Protein AF-A0A8R7QTI7-F1 (afdb_monomer)

Structure (mmCIF, N/CA/C/O backbone):
data_AF-A0A8R7QTI7-F1
#
_entry.id   AF-A0A8R7QTI7-F1
#
loop_
_atom_site.group_PDB
_atom_site.id
_atom_site.type_symbol
_atom_site.label_atom_id
_atom_site.label_alt_id
_atom_site.label_comp_id
_atom_site.label_asym_id
_atom_site.label_entity_id
_atom_site.label_seq_id
_atom_site.pdbx_PDB_ins_code
_atom_site.Cartn_x
_atom_site.Cartn_y
_atom_site.Cartn_z
_atom_site.occupancy
_atom_site.B_iso_or_equiv
_atom_site.auth_seq_id
_atom_site.auth_comp_id
_atom_site.auth_asym_id
_atom_site.auth_atom_id
_atom_site.pdbx_PDB_model_num
ATOM 1 N N . MET A 1 1 ? -48.640 -13.743 -25.081 1.00 42.88 1 MET A N 1
ATOM 2 C CA . MET A 1 1 ? -49.246 -13.988 -23.751 1.00 42.88 1 MET A CA 1
ATOM 3 C C . MET A 1 1 ? -49.174 -15.476 -23.367 1.00 42.88 1 MET A C 1
ATOM 5 O O . MET A 1 1 ? -50.136 -16.032 -22.867 1.00 42.88 1 MET A O 1
ATOM 9 N N . ALA A 1 2 ? -48.024 -16.132 -23.571 1.00 35.38 2 ALA A N 1
ATOM 10 C CA . ALA A 1 2 ? -47.828 -17.547 -23.235 1.00 35.38 2 ALA A CA 1
ATOM 11 C C . ALA A 1 2 ? -46.324 -17.864 -23.132 1.00 35.38 2 ALA A C 1
ATOM 13 O O . ALA A 1 2 ? -45.798 -18.641 -23.908 1.00 35.38 2 ALA A O 1
ATOM 14 N N . LEU A 1 3 ? -45.609 -17.175 -22.233 1.00 31.73 3 LEU A N 1
ATOM 15 C CA . LEU A 1 3 ? -44.260 -17.575 -21.787 1.00 31.73 3 LEU A CA 1
ATOM 16 C C . LEU A 1 3 ? -43.857 -16.837 -20.493 1.00 31.73 3 LEU A C 1
ATOM 18 O O . LEU A 1 3 ? -42.729 -16.396 -20.320 1.00 31.73 3 LEU A O 1
ATOM 22 N N . ARG A 1 4 ? -44.823 -16.612 -19.593 1.00 31.77 4 ARG A N 1
ATOM 23 C CA . ARG A 1 4 ? -44.625 -15.885 -18.321 1.00 31.77 4 ARG A CA 1
ATOM 24 C C . ARG A 1 4 ? -45.010 -16.714 -17.086 1.00 31.77 4 ARG A C 1
ATOM 26 O O . ARG A 1 4 ? -45.235 -16.154 -16.023 1.00 31.77 4 ARG A O 1
ATOM 33 N N . ARG A 1 5 ? -45.114 -18.043 -17.222 1.00 34.22 5 ARG A N 1
ATOM 34 C CA . ARG A 1 5 ? -45.658 -18.942 -16.180 1.00 34.22 5 ARG A CA 1
ATOM 35 C C . ARG A 1 5 ? -44.813 -20.183 -15.851 1.00 34.22 5 ARG A C 1
ATOM 37 O O . ARG A 1 5 ? -45.330 -21.095 -15.227 1.00 34.22 5 ARG A O 1
ATOM 44 N N . LEU A 1 6 ? -43.528 -20.218 -16.210 1.00 31.86 6 LEU A N 1
ATOM 45 C CA . LEU A 1 6 ? -42.679 -21.405 -15.986 1.00 31.86 6 LEU A CA 1
ATOM 46 C C . LEU A 1 6 ? -41.356 -21.148 -15.241 1.00 31.86 6 LEU A C 1
ATOM 48 O O . LEU A 1 6 ? -40.485 -22.005 -15.242 1.00 31.86 6 LEU A O 1
ATOM 52 N N . LEU A 1 7 ? -41.209 -20.005 -14.560 1.00 32.38 7 LEU A N 1
ATOM 53 C CA . LEU A 1 7 ? -40.019 -19.703 -13.739 1.00 32.38 7 LEU A CA 1
ATOM 54 C C . LEU A 1 7 ? -40.352 -19.170 -12.331 1.00 32.38 7 LEU A C 1
ATOM 56 O O . LEU A 1 7 ? -39.510 -18.573 -11.668 1.00 32.38 7 LEU A O 1
ATOM 60 N N . GLN A 1 8 ? -41.573 -19.401 -11.842 1.00 32.19 8 GLN A N 1
ATOM 61 C CA . GLN A 1 8 ? -41.897 -19.268 -10.418 1.00 32.19 8 GLN A CA 1
ATOM 62 C C . GLN A 1 8 ? -41.741 -20.648 -9.776 1.00 32.19 8 GLN A C 1
ATOM 64 O O . GLN A 1 8 ? -42.657 -21.459 -9.851 1.00 32.19 8 GLN A O 1
ATOM 69 N N . GLY A 1 9 ? -40.570 -20.951 -9.209 1.00 33.66 9 GLY A N 1
ATOM 70 C CA . GLY A 1 9 ? -40.389 -22.248 -8.546 1.00 33.66 9 GLY A CA 1
ATOM 71 C C . GLY A 1 9 ? -38.977 -22.694 -8.179 1.00 33.66 9 GLY A C 1
ATOM 72 O O . GLY A 1 9 ? -38.837 -23.822 -7.725 1.00 33.66 9 GLY A O 1
ATOM 73 N N . ILE A 1 10 ? -37.937 -21.869 -8.333 1.00 30.02 10 ILE A N 1
ATOM 74 C CA . ILE A 1 10 ? -36.596 -22.217 -7.837 1.00 30.02 10 ILE A CA 1
ATOM 75 C C . ILE A 1 10 ? -36.122 -21.094 -6.923 1.00 30.02 10 ILE A C 1
ATOM 77 O O . ILE A 1 10 ? -35.491 -20.126 -7.339 1.00 30.02 10 ILE A O 1
ATOM 81 N N . VAL A 1 11 ? -36.489 -21.217 -5.650 1.00 29.03 11 VAL A N 1
ATOM 82 C CA . VAL A 1 11 ? -35.845 -20.486 -4.561 1.00 29.03 11 VAL A CA 1
ATOM 83 C C . VAL A 1 11 ? -34.448 -21.086 -4.423 1.00 29.03 11 VAL A C 1
ATOM 85 O O . VAL A 1 11 ? -34.274 -22.139 -3.816 1.00 29.03 11 VAL A O 1
ATOM 88 N N . LEU A 1 12 ? -33.454 -20.450 -5.045 1.00 30.97 12 LEU A N 1
ATOM 89 C CA . LEU A 1 12 ? -32.050 -20.730 -4.758 1.00 30.97 12 LEU A CA 1
ATOM 90 C C . LEU A 1 12 ? -31.813 -20.446 -3.265 1.00 30.97 12 LEU A C 1
ATOM 92 O O . LEU A 1 12 ? -32.191 -19.366 -2.794 1.00 30.97 12 LEU A O 1
ATOM 96 N N . PRO A 1 13 ? -31.222 -21.375 -2.495 1.00 28.20 13 PRO A N 1
ATOM 97 C CA . PRO A 1 13 ? -30.884 -21.094 -1.113 1.00 28.20 13 PRO A CA 1
ATOM 98 C C . PRO A 1 13 ? -29.894 -19.929 -1.098 1.00 28.20 13 PRO A C 1
ATOM 100 O O . PRO A 1 13 ? -28.856 -19.971 -1.758 1.00 28.20 13 PRO A O 1
ATOM 103 N N . ARG A 1 14 ? -30.238 -18.867 -0.359 1.00 30.20 14 ARG A N 1
ATOM 104 C CA . ARG A 1 14 ? -29.319 -17.773 -0.040 1.00 30.20 14 ARG A CA 1
ATOM 105 C C . ARG A 1 14 ? -28.102 -18.398 0.632 1.00 30.20 14 ARG A C 1
ATOM 107 O O . ARG A 1 14 ? -28.176 -18.788 1.795 1.00 30.20 14 ARG A O 1
ATOM 114 N N . THR A 1 15 ? -26.998 -18.512 -0.095 1.00 30.20 15 THR A N 1
ATOM 115 C CA . THR A 1 15 ? -25.697 -18.821 0.485 1.00 30.20 15 THR A CA 1
ATOM 116 C C . THR A 1 15 ? -25.351 -17.663 1.405 1.00 30.20 15 THR A C 1
ATOM 118 O O . THR A 1 15 ? -24.91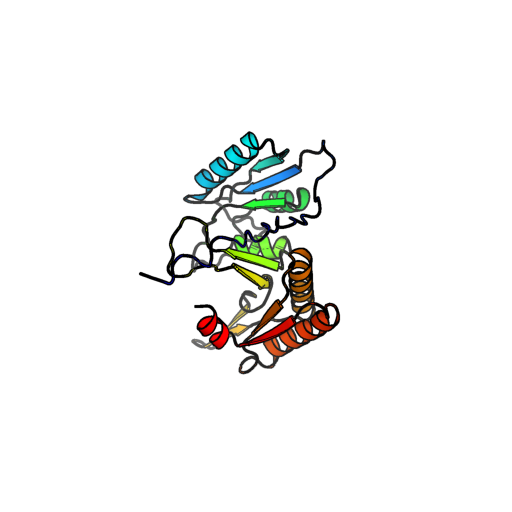4 -16.602 0.964 1.00 30.20 15 THR A O 1
ATOM 121 N N . THR A 1 16 ? -25.619 -17.847 2.693 1.00 32.09 16 THR A N 1
ATOM 122 C CA . THR A 1 16 ? -25.045 -17.043 3.762 1.00 32.09 16 THR A CA 1
ATOM 123 C C . THR A 1 16 ? -23.538 -17.077 3.565 1.00 32.09 16 THR A C 1
ATOM 125 O O . THR A 1 16 ? -22.913 -18.120 3.772 1.00 32.09 16 THR A O 1
ATOM 128 N N . GLY A 1 17 ? -22.969 -15.967 3.093 1.00 28.86 17 GLY A N 1
ATOM 129 C CA . GLY A 1 17 ? -21.529 -15.790 3.044 1.00 28.86 17 GLY A CA 1
ATOM 130 C C . GLY A 1 17 ? -20.987 -16.070 4.437 1.00 28.86 17 GLY A C 1
ATOM 131 O O . GLY A 1 17 ? -21.295 -15.354 5.388 1.00 28.86 17 GLY A O 1
ATOM 132 N N . ARG A 1 18 ? -20.232 -17.161 4.577 1.00 29.42 18 ARG A N 1
ATOM 133 C CA . ARG A 1 18 ? -19.411 -17.386 5.759 1.00 29.42 18 ARG A CA 1
ATOM 134 C C . ARG A 1 18 ? -18.391 -16.255 5.772 1.00 29.42 18 ARG A C 1
ATOM 136 O O . ARG A 1 18 ? -17.397 -16.310 5.055 1.00 29.42 18 ARG A O 1
ATOM 143 N N . HIS A 1 19 ? -18.646 -15.229 6.575 1.00 36.38 19 HIS A N 1
ATOM 144 C CA . HIS A 1 19 ? 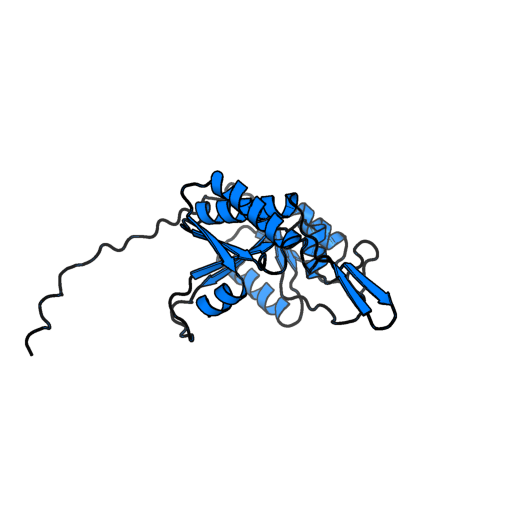-17.591 -14.359 7.063 1.00 36.38 19 HIS A CA 1
ATOM 145 C C . HIS A 1 19 ? -16.642 -15.232 7.884 1.00 36.38 19 HIS A C 1
ATOM 147 O O . HIS A 1 19 ? -16.849 -15.447 9.074 1.00 36.38 19 HIS A O 1
ATOM 153 N N . VAL A 1 20 ? -15.611 -15.772 7.239 1.00 37.62 20 VAL A N 1
ATOM 154 C CA . VAL A 1 20 ? -14.441 -16.305 7.937 1.00 37.62 20 VAL A CA 1
ATOM 155 C C . VAL A 1 20 ? -13.556 -15.104 8.260 1.00 37.62 20 VAL A C 1
ATOM 157 O O . VAL A 1 20 ? -12.501 -14.897 7.675 1.00 37.62 20 VAL A O 1
ATOM 160 N N . GLY A 1 21 ? -14.045 -14.245 9.153 1.00 33.38 21 GLY A N 1
ATOM 161 C CA . GLY A 1 21 ? -13.174 -13.342 9.882 1.00 33.38 21 GLY A CA 1
ATOM 162 C C . GLY A 1 21 ? -12.496 -14.188 10.944 1.00 33.38 21 GLY A C 1
ATOM 163 O O . GLY A 1 21 ? -13.155 -14.617 11.888 1.00 33.38 21 GLY A O 1
ATOM 164 N N . ALA A 1 22 ? -11.206 -14.478 10.779 1.00 35.09 22 ALA A N 1
ATOM 165 C CA . ALA A 1 22 ? -10.403 -14.907 11.913 1.00 35.09 22 ALA A CA 1
ATOM 166 C C . ALA A 1 22 ? -10.608 -13.868 13.027 1.00 35.09 22 ALA A C 1
ATOM 168 O O . ALA A 1 22 ? -10.460 -12.666 12.786 1.00 35.09 22 ALA A O 1
ATOM 169 N N . SER A 1 23 ? -11.036 -14.313 14.207 1.00 34.84 23 SER A N 1
ATOM 170 C CA . SER A 1 23 ? -11.251 -13.442 15.355 1.00 34.84 23 SER A CA 1
ATOM 171 C C . SER A 1 23 ? -9.901 -12.889 15.813 1.00 34.84 23 SER A C 1
ATOM 173 O O . SER A 1 23 ? -9.211 -13.496 16.625 1.00 34.84 23 SER A O 1
ATOM 175 N N . PHE A 1 24 ? -9.524 -11.721 15.299 1.00 40.25 24 PHE A N 1
ATOM 176 C CA . PHE A 1 24 ? -8.498 -10.862 15.896 1.00 40.25 24 PHE A CA 1
ATOM 177 C C . PHE A 1 24 ? -9.086 -10.080 17.079 1.00 40.25 24 PHE A C 1
ATOM 179 O O . PHE A 1 24 ? -8.856 -8.883 17.223 1.00 40.25 24 PHE A O 1
ATOM 186 N N . SER A 1 25 ? -9.918 -10.731 17.891 1.00 45.03 25 SER A N 1
ATOM 187 C CA . SER A 1 25 ? -10.390 -10.160 19.143 1.00 45.03 25 SER A CA 1
ATOM 188 C C . SER A 1 25 ? -9.278 -10.329 20.168 1.00 45.03 25 SER A C 1
ATOM 190 O O . SER A 1 25 ? -8.921 -11.460 20.503 1.00 45.03 25 SER A O 1
ATOM 192 N N . THR A 1 26 ? -8.745 -9.212 20.658 1.00 48.72 26 THR A N 1
ATOM 193 C CA . THR A 1 26 ? -8.119 -9.168 21.980 1.00 48.72 26 THR A CA 1
ATOM 194 C C . THR A 1 26 ? -9.076 -9.797 22.992 1.00 48.72 26 THR A C 1
ATOM 196 O O . THR A 1 26 ? -10.299 -9.743 22.812 1.00 48.72 26 THR A O 1
ATOM 199 N N . GLU A 1 27 ? -8.534 -10.453 24.020 1.00 45.28 27 GLU A N 1
ATOM 200 C CA . GLU A 1 27 ? -9.350 -10.961 25.122 1.00 45.28 27 GLU A CA 1
ATOM 201 C C . GLU A 1 27 ? -10.304 -9.853 25.584 1.00 45.28 27 GLU A C 1
ATOM 203 O O . GLU A 1 27 ? -9.921 -8.682 25.662 1.00 45.28 27 GLU A O 1
ATOM 208 N N . ALA A 1 28 ? -11.570 -10.213 25.798 1.00 45.88 28 ALA A N 1
ATOM 209 C CA . ALA A 1 28 ? -12.625 -9.280 26.164 1.00 45.88 28 ALA A CA 1
ATOM 210 C C . ALA A 1 28 ? -12.253 -8.568 27.478 1.00 45.88 28 ALA A C 1
ATOM 212 O O . ALA A 1 28 ? -12.508 -9.085 28.562 1.00 45.88 28 ALA A O 1
ATOM 213 N N . GLY A 1 29 ? -11.602 -7.406 27.373 1.00 56.28 29 GLY A N 1
ATOM 214 C CA . GLY A 1 29 ? -11.097 -6.646 28.516 1.00 56.28 29 GLY A CA 1
ATOM 215 C C . GLY A 1 29 ? -9.930 -5.700 28.219 1.00 56.28 29 GLY A C 1
ATOM 216 O O . GLY A 1 29 ? -9.785 -4.711 28.933 1.00 56.28 29 GLY A O 1
ATOM 217 N N . GLU A 1 30 ? -9.123 -5.933 27.177 1.00 76.19 30 GLU A N 1
ATOM 218 C CA . GLU A 1 30 ? -8.001 -5.032 26.870 1.00 76.19 30 GLU A CA 1
ATOM 219 C C . GLU A 1 30 ? -8.410 -3.903 25.917 1.00 76.19 30 GLU A C 1
ATOM 221 O O . GLU A 1 30 ? -8.669 -4.117 24.729 1.00 76.19 30 GLU A O 1
ATOM 226 N N . THR A 1 31 ? -8.442 -2.677 26.447 1.00 85.50 31 THR A N 1
ATOM 227 C CA . THR A 1 31 ? -8.574 -1.450 25.656 1.00 85.50 31 THR A CA 1
ATOM 228 C C . THR A 1 31 ? -7.389 -1.319 24.704 1.00 85.50 31 THR A C 1
ATOM 230 O O . THR A 1 31 ? -6.236 -1.234 25.130 1.00 85.50 31 THR A O 1
ATOM 233 N N . ILE A 1 32 ? -7.666 -1.258 23.403 1.00 90.88 32 ILE A N 1
ATOM 234 C CA . ILE A 1 32 ? -6.640 -1.045 22.385 1.00 90.88 32 ILE A CA 1
ATOM 235 C C . ILE A 1 32 ? -6.297 0.445 22.368 1.00 90.88 32 ILE A C 1
ATOM 237 O O . ILE A 1 32 ? -7.152 1.278 22.078 1.00 90.88 32 ILE A O 1
ATOM 241 N N . ARG A 1 33 ? -5.041 0.802 22.644 1.00 93.50 33 ARG A N 1
ATOM 242 C CA . ARG A 1 33 ? -4.566 2.178 22.441 1.00 93.50 33 ARG A CA 1
ATOM 243 C C . ARG A 1 33 ? -4.142 2.348 20.988 1.00 93.50 33 ARG A C 1
ATOM 245 O O . ARG A 1 33 ? -3.324 1.573 20.496 1.00 93.50 33 ARG A O 1
ATOM 252 N N . ALA A 1 34 ? -4.692 3.343 20.301 1.00 94.25 34 ALA A N 1
ATOM 253 C CA . ALA A 1 34 ? -4.385 3.628 18.903 1.00 94.25 34 ALA A CA 1
ATOM 254 C C . ALA A 1 34 ? -4.029 5.102 18.712 1.00 94.25 34 ALA A C 1
ATOM 256 O O . ALA A 1 34 ? -4.695 5.994 19.236 1.00 94.25 34 ALA A O 1
ATOM 257 N N . THR A 1 35 ? -2.993 5.366 17.919 1.00 94.88 35 THR A N 1
ATOM 258 C CA . THR A 1 35 ? -2.602 6.740 17.590 1.00 94.88 35 THR A CA 1
ATOM 259 C C . THR A 1 35 ? -3.558 7.311 16.545 1.00 94.88 35 THR A C 1
ATOM 261 O O . THR A 1 35 ? -3.743 6.713 15.485 1.00 94.88 35 THR A O 1
ATOM 264 N N . LEU A 1 36 ? -4.154 8.470 16.806 1.00 93.94 36 LEU A N 1
ATOM 265 C CA . LEU A 1 36 ? -5.023 9.163 15.860 1.00 93.94 36 LEU A CA 1
ATOM 266 C C . LEU A 1 36 ? -4.331 10.420 15.345 1.00 93.94 36 LEU A C 1
ATOM 268 O O . LEU A 1 36 ? -3.945 11.283 16.122 1.00 93.94 36 LEU A O 1
ATOM 272 N N . PHE A 1 37 ? -4.240 10.553 14.028 1.00 92.19 37 PHE A N 1
ATOM 273 C CA . PHE A 1 37 ? -3.874 11.805 13.384 1.00 92.19 37 PHE A CA 1
ATOM 274 C C . PHE A 1 37 ? -5.106 12.403 12.703 1.00 92.19 37 PHE A C 1
ATOM 276 O O . PHE A 1 37 ? -5.501 11.892 11.648 1.00 92.19 37 PHE A O 1
ATOM 283 N N . PRO A 1 38 ? -5.703 13.481 13.240 1.00 89.00 38 PRO A N 1
ATOM 284 C CA . PRO A 1 38 ? -6.873 14.116 12.630 1.00 89.00 38 PRO A CA 1
ATOM 285 C C . PRO A 1 38 ? -6.611 14.591 11.192 1.00 89.00 38 PRO A C 1
ATOM 287 O O . PRO A 1 38 ? -7.471 14.462 10.323 1.00 89.00 38 PRO A O 1
ATOM 290 N N . GLY A 1 39 ? -5.383 15.032 10.904 1.00 86.62 39 GLY A N 1
ATOM 291 C CA . GLY A 1 39 ? -4.983 15.517 9.584 1.00 86.62 39 GLY A CA 1
ATOM 292 C C . GLY A 1 39 ? -5.433 16.955 9.315 1.00 86.62 39 GLY A C 1
ATOM 293 O O . GLY A 1 39 ? -5.783 17.688 10.235 1.00 86.62 39 GLY A O 1
ATOM 294 N N . ASP A 1 40 ? -5.418 17.344 8.042 1.00 84.50 40 ASP A N 1
ATOM 295 C CA . ASP A 1 40 ? -5.644 18.712 7.569 1.00 84.50 40 ASP A CA 1
ATOM 296 C C . ASP A 1 40 ? -6.929 18.831 6.732 1.00 84.50 40 ASP A C 1
ATOM 298 O O . ASP A 1 40 ? -7.451 17.847 6.195 1.00 84.50 40 ASP A O 1
ATOM 302 N N . GLY A 1 41 ? -7.417 20.061 6.552 1.00 86.69 41 GLY A N 1
ATOM 303 C CA . GLY A 1 41 ? -8.593 20.351 5.727 1.00 86.69 41 GLY A CA 1
ATOM 304 C C . GLY A 1 41 ? -9.854 19.706 6.300 1.00 86.69 41 GLY A C 1
ATOM 305 O O . GLY A 1 41 ? -10.239 20.008 7.421 1.00 86.69 41 GLY A O 1
ATOM 306 N N . ILE A 1 42 ? -10.469 18.789 5.547 1.00 90.31 42 ILE A N 1
ATOM 307 C CA . ILE A 1 42 ? -11.641 18.007 5.994 1.00 90.31 42 ILE A CA 1
ATOM 308 C C . ILE A 1 42 ? -11.284 16.892 6.997 1.00 90.31 42 ILE A C 1
ATOM 310 O O . ILE A 1 42 ? -12.162 16.174 7.467 1.00 90.31 42 ILE A O 1
ATOM 314 N N . GLY A 1 43 ? -9.994 16.691 7.290 1.00 89.81 43 GLY A N 1
ATOM 315 C CA . GLY A 1 43 ? -9.513 15.605 8.144 1.00 89.81 43 GLY A CA 1
ATOM 316 C C . GLY A 1 43 ? -10.106 15.595 9.557 1.00 89.81 43 GLY A C 1
ATOM 317 O O . GLY A 1 43 ? -10.657 14.560 9.938 1.00 89.81 43 GLY A O 1
ATOM 318 N N . PRO A 1 44 ? -10.070 16.711 10.312 1.00 90.94 44 PRO A N 1
ATOM 319 C CA . PRO A 1 44 ? -10.607 16.763 11.671 1.00 90.94 44 PRO A CA 1
ATOM 320 C C . PRO A 1 44 ? -12.097 16.410 11.762 1.00 90.94 44 PRO A C 1
ATOM 322 O O . PRO A 1 44 ? -12.494 15.661 12.652 1.00 90.94 44 PRO A O 1
ATOM 325 N N . GLU A 1 45 ? -12.912 16.872 10.810 1.00 93.44 45 GLU A N 1
ATOM 326 C CA . GLU A 1 45 ? -14.349 16.562 10.757 1.00 93.44 45 GLU A CA 1
ATOM 327 C C . GLU A 1 45 ? -14.597 15.060 10.546 1.00 93.44 45 GLU A C 1
ATOM 329 O O . GLU A 1 45 ? -15.433 14.451 11.217 1.00 93.44 45 GLU A O 1
ATOM 334 N N . ILE A 1 46 ? -13.826 14.435 9.650 1.00 94.31 46 ILE A N 1
ATOM 335 C CA . ILE A 1 46 ? -13.900 12.991 9.399 1.00 94.31 46 ILE A CA 1
ATOM 336 C C . ILE A 1 46 ? -13.416 12.205 10.622 1.00 94.31 46 ILE A C 1
ATOM 338 O O . ILE A 1 46 ? -14.041 11.214 10.997 1.00 94.31 46 ILE A O 1
ATOM 342 N N . ALA A 1 47 ? -12.317 12.625 11.251 1.00 93.81 47 ALA A N 1
ATOM 343 C CA . ALA A 1 47 ? -11.760 11.954 12.422 1.00 93.81 47 ALA A CA 1
ATOM 344 C C . ALA A 1 47 ? -12.750 11.954 13.597 1.00 93.81 47 ALA A C 1
ATOM 346 O O . ALA A 1 47 ? -12.944 10.921 14.239 1.00 93.81 47 ALA A O 1
ATOM 347 N N . GLU A 1 48 ? -13.433 13.075 13.826 1.00 94.12 48 GLU A N 1
ATOM 348 C CA . GLU A 1 48 ? -14.467 13.172 14.855 1.00 94.12 48 GLU A CA 1
ATOM 349 C C . GLU A 1 48 ? -15.679 12.288 14.528 1.00 94.12 48 GLU A C 1
ATOM 351 O O . GLU A 1 48 ? -16.161 11.552 15.390 1.00 94.12 48 GLU A O 1
ATOM 356 N N . SER A 1 49 ? -16.113 12.253 13.263 1.00 96.19 49 SER A N 1
ATOM 357 C CA . SER A 1 49 ? -17.164 11.327 12.820 1.00 96.19 49 SER A CA 1
ATOM 358 C C . SER A 1 49 ? -16.796 9.861 13.097 1.00 96.19 49 SER A C 1
ATOM 360 O O . SER A 1 49 ? -17.623 9.096 13.599 1.00 96.19 49 SER A O 1
ATOM 362 N N . VAL A 1 50 ? -15.541 9.466 12.855 1.00 95.50 50 VAL A N 1
ATOM 363 C CA . VAL A 1 50 ? -15.059 8.109 13.160 1.00 95.50 50 VAL A CA 1
ATOM 364 C C . VAL A 1 50 ? -15.093 7.827 14.663 1.00 95.50 50 VAL A C 1
ATOM 366 O O . VAL A 1 50 ? -15.584 6.771 15.066 1.00 95.50 50 VAL A O 1
ATOM 369 N N . LYS A 1 51 ? -14.635 8.762 15.506 1.00 93.56 51 LYS A N 1
ATOM 370 C CA . LYS A 1 51 ? -14.681 8.614 16.973 1.00 93.56 51 LYS A CA 1
ATOM 371 C C . LYS A 1 51 ? -16.108 8.394 17.474 1.00 93.56 51 LYS A C 1
ATOM 373 O O . LYS A 1 51 ? -16.334 7.500 18.289 1.00 93.56 51 LYS A O 1
ATOM 378 N N . GLN A 1 52 ? -17.071 9.154 16.953 1.00 94.88 52 GLN A N 1
ATOM 379 C CA . GLN A 1 52 ? -18.484 9.018 17.312 1.00 94.88 52 GLN A CA 1
ATOM 380 C C . GLN A 1 52 ? -19.037 7.637 16.948 1.00 94.88 52 GLN A C 1
ATOM 382 O O . GLN A 1 52 ? -19.663 6.988 17.786 1.00 94.88 52 GLN A O 1
ATOM 387 N N . VAL A 1 53 ? -18.760 7.153 15.733 1.00 95.94 53 VAL A N 1
ATOM 388 C CA . VAL A 1 53 ? -19.193 5.818 15.291 1.00 95.94 53 VAL A CA 1
ATOM 389 C C . VAL A 1 53 ? -18.588 4.719 16.169 1.00 95.94 53 VAL A C 1
ATOM 391 O O . VAL A 1 53 ? -19.305 3.809 16.580 1.00 95.94 53 VAL A O 1
ATOM 394 N N . PHE A 1 54 ? -17.297 4.811 16.504 1.00 93.94 54 PHE A N 1
ATOM 395 C CA . PHE A 1 54 ? -16.616 3.822 17.350 1.00 93.94 54 PHE A CA 1
ATOM 396 C C . PHE A 1 54 ? -17.158 3.804 18.783 1.00 93.94 54 PHE A C 1
ATOM 398 O O . PHE A 1 54 ? -17.340 2.727 19.350 1.00 93.94 54 PHE A O 1
ATOM 405 N N . ASN A 1 55 ? -17.462 4.978 19.341 1.00 92.31 55 ASN A N 1
ATOM 406 C CA . ASN A 1 55 ? -18.053 5.104 20.670 1.00 92.31 55 ASN A CA 1
ATOM 407 C C . ASN A 1 55 ? -19.457 4.479 20.724 1.00 92.31 55 ASN A C 1
ATOM 409 O O . ASN A 1 55 ? -19.749 3.675 21.604 1.00 92.31 55 ASN A O 1
ATOM 413 N N . VAL A 1 56 ? -20.313 4.782 19.739 1.00 95.31 56 VAL A N 1
ATOM 414 C CA . VAL A 1 56 ? -21.668 4.205 19.649 1.00 95.31 56 VAL A CA 1
ATOM 415 C C . VAL A 1 56 ? -21.624 2.691 19.431 1.00 95.31 56 VAL A C 1
ATOM 417 O O . VAL A 1 56 ? -22.449 1.967 19.981 1.00 95.31 56 VAL A O 1
ATOM 420 N N . ALA A 1 57 ? -20.651 2.199 18.663 1.00 94.00 57 ALA A N 1
ATOM 421 C CA . ALA A 1 57 ? -20.441 0.770 18.456 1.00 94.00 57 ALA A CA 1
ATOM 422 C C . ALA A 1 57 ? -19.839 0.046 19.680 1.00 94.00 57 ALA A C 1
ATOM 424 O O . ALA A 1 57 ? -19.707 -1.176 19.644 1.00 94.00 57 ALA A O 1
ATOM 425 N N . GLY A 1 58 ? -19.475 0.767 20.750 1.00 91.69 58 GLY A N 1
ATOM 426 C CA . GLY A 1 58 ? -18.898 0.188 21.965 1.00 91.69 58 GLY A CA 1
ATOM 427 C C . GLY A 1 58 ? -17.531 -0.461 21.740 1.00 91.69 58 GLY A C 1
ATOM 428 O O . GLY A 1 58 ? -17.192 -1.431 22.416 1.00 91.69 58 GLY A O 1
ATOM 429 N N . VAL A 1 59 ? -16.759 0.028 20.764 1.00 91.75 59 VAL A N 1
ATOM 430 C CA . VAL A 1 59 ? -15.432 -0.518 20.455 1.00 91.75 59 VAL A CA 1
ATOM 431 C C . VAL A 1 59 ? -14.456 -0.118 21.572 1.00 91.75 59 VAL A C 1
ATOM 433 O O . VAL A 1 59 ? -14.337 1.076 21.850 1.00 91.75 59 VAL A O 1
ATOM 436 N N . PRO A 1 60 ? -13.727 -1.063 22.199 1.00 91.75 60 PRO A N 1
ATOM 437 C CA . PRO A 1 60 ? -12.809 -0.776 23.303 1.00 91.75 60 PRO A CA 1
ATOM 438 C C . PRO A 1 60 ? -11.497 -0.166 22.784 1.00 91.75 60 PRO A C 1
ATOM 440 O O . PRO A 1 60 ? -10.456 -0.822 22.760 1.00 91.75 60 PRO A O 1
ATOM 443 N N . ILE A 1 61 ? -11.551 1.087 22.326 1.00 93.00 61 ILE A N 1
ATOM 444 C CA . ILE A 1 61 ? -10.400 1.814 21.786 1.00 93.00 61 ILE A CA 1
ATOM 445 C C . ILE A 1 61 ? -10.173 3.134 22.529 1.00 93.00 61 ILE A C 1
ATOM 447 O O . ILE A 1 61 ? -11.107 3.897 22.773 1.00 93.00 61 ILE A O 1
ATOM 451 N N . GLU A 1 62 ? -8.917 3.416 22.863 1.00 93.31 62 GLU A N 1
ATOM 452 C CA . GLU A 1 62 ? -8.474 4.702 23.400 1.00 93.31 62 GLU A CA 1
ATOM 453 C C . GLU A 1 62 ? -7.632 5.415 22.341 1.00 93.31 62 GLU A C 1
ATOM 455 O O . GLU A 1 62 ? -6.636 4.877 21.847 1.00 93.31 62 GLU A O 1
ATOM 460 N N . TRP A 1 63 ? -8.040 6.632 21.987 1.00 93.50 63 TRP A N 1
ATOM 461 C CA . TRP A 1 63 ? -7.364 7.427 20.972 1.00 93.50 63 TRP A CA 1
ATOM 462 C C . TRP A 1 63 ? -6.285 8.307 21.596 1.00 93.50 63 TRP A C 1
ATOM 464 O O . TRP A 1 63 ? -6.571 9.168 22.424 1.00 93.50 63 TRP A O 1
ATOM 474 N N . GLU A 1 64 ? -5.048 8.126 21.146 1.00 94.00 64 GLU A N 1
ATOM 475 C CA . GLU A 1 64 ? -3.940 9.026 21.442 1.00 94.00 64 GLU A CA 1
ATOM 476 C C . GLU A 1 64 ? -3.768 9.992 20.267 1.00 94.00 64 GLU A C 1
ATOM 478 O O . GLU A 1 64 ? -3.212 9.632 19.227 1.00 94.00 64 GLU A O 1
ATOM 483 N N . GLU A 1 65 ? -4.304 11.203 20.404 1.00 92.56 65 GLU A N 1
ATOM 484 C CA . GLU A 1 65 ? -4.304 12.192 19.327 1.00 92.56 65 GLU A CA 1
ATOM 485 C C . GLU A 1 65 ? -2.941 12.870 19.168 1.00 92.56 65 GLU A C 1
ATOM 487 O O . GLU A 1 65 ? -2.375 13.409 20.117 1.00 92.56 65 GLU A O 1
ATOM 492 N N . HIS A 1 66 ? -2.437 12.873 17.936 1.00 89.81 66 HIS A N 1
ATOM 493 C CA . HIS A 1 66 ? -1.205 13.540 17.538 1.00 89.81 66 HIS A CA 1
ATOM 494 C C . HIS A 1 66 ? -1.472 14.469 16.359 1.00 89.81 66 HIS A C 1
ATOM 496 O O . HIS A 1 66 ? -2.102 14.091 15.368 1.00 89.81 66 HIS A O 1
ATOM 502 N N . TYR A 1 67 ? -0.958 15.690 16.457 1.00 84.38 67 TYR A N 1
ATOM 503 C CA . TYR A 1 67 ? -1.126 16.728 15.447 1.00 84.38 67 TYR A CA 1
ATOM 504 C C . TYR A 1 67 ? 0.171 16.911 14.661 1.00 84.38 67 TYR A C 1
ATOM 506 O O . TYR A 1 67 ? 1.268 16.740 15.192 1.00 84.38 67 TYR A O 1
ATOM 514 N N . VAL A 1 68 ? 0.044 17.242 13.375 1.00 78.38 68 VAL A N 1
ATOM 515 C CA . VAL A 1 68 ? 1.202 17.566 12.536 1.00 78.38 68 VAL A CA 1
ATOM 516 C C . VAL A 1 68 ? 1.789 18.892 13.025 1.00 78.38 68 VAL A C 1
ATOM 518 O O . VAL A 1 68 ? 1.052 19.848 13.264 1.00 78.38 68 VAL A O 1
ATOM 521 N N . GLY A 1 69 ? 3.108 18.937 13.204 1.00 72.31 69 GLY A N 1
ATOM 522 C CA . GLY A 1 69 ? 3.808 20.133 13.655 1.00 72.31 69 GLY A CA 1
ATOM 523 C C . GLY A 1 69 ? 3.778 21.249 12.611 1.00 72.31 69 GLY A C 1
ATOM 524 O O . GLY A 1 69 ? 3.680 21.010 11.409 1.00 72.31 69 GLY A O 1
ATOM 525 N N . THR A 1 70 ? 3.900 22.493 13.068 1.00 68.12 70 THR A N 1
ATOM 526 C CA . THR A 1 70 ? 4.060 23.669 12.194 1.00 68.12 70 THR A CA 1
ATOM 527 C C . THR A 1 70 ? 5.503 23.866 11.730 1.00 68.12 70 THR A C 1
ATOM 529 O O . THR A 1 70 ? 5.750 24.556 10.744 1.00 68.12 70 THR A O 1
ATOM 532 N N . GLU A 1 71 ? 6.455 23.249 12.430 1.00 70.38 71 GLU A N 1
ATOM 533 C CA . GLU A 1 71 ? 7.889 23.300 12.153 1.00 70.38 71 GLU A CA 1
ATOM 534 C C . GLU A 1 71 ? 8.427 21.906 11.809 1.00 70.38 71 GLU A C 1
ATOM 536 O O . GLU A 1 71 ? 7.832 20.883 12.154 1.00 70.38 71 GLU A O 1
ATOM 541 N N . VAL A 1 72 ? 9.552 21.869 11.097 1.00 73.81 72 VAL A N 1
ATOM 542 C CA . VAL A 1 72 ? 10.225 20.620 10.724 1.00 73.81 72 VAL A CA 1
ATOM 543 C C . VAL A 1 72 ? 11.021 20.109 11.925 1.00 73.81 72 VAL A C 1
ATOM 545 O O . VAL A 1 72 ? 11.911 20.806 12.407 1.00 73.81 72 VAL A O 1
ATOM 548 N N . ASP A 1 73 ? 10.746 18.884 12.378 1.00 73.50 73 ASP A N 1
ATOM 549 C CA . ASP A 1 73 ? 11.566 18.226 13.400 1.00 73.50 73 ASP A CA 1
ATOM 550 C C . ASP A 1 73 ? 12.892 17.777 12.747 1.00 73.50 73 ASP A C 1
ATOM 552 O O . ASP A 1 73 ? 12.876 17.013 11.773 1.00 73.50 73 ASP A O 1
ATOM 556 N N . PRO A 1 74 ? 14.059 18.230 13.246 1.00 75.50 74 PRO A N 1
ATOM 557 C CA . PRO A 1 74 ? 15.355 17.887 12.665 1.00 75.50 74 PRO A CA 1
ATOM 558 C C . PRO A 1 74 ? 15.673 16.386 12.742 1.00 75.50 74 PRO A C 1
ATOM 560 O O . PRO A 1 74 ? 16.500 15.912 11.970 1.00 75.50 74 PRO A O 1
ATOM 563 N N . ARG A 1 75 ? 15.025 15.621 13.634 1.00 73.81 75 ARG A N 1
ATOM 564 C CA . ARG A 1 75 ? 15.226 14.164 13.755 1.00 73.81 75 ARG A CA 1
ATOM 565 C C . ARG A 1 75 ? 14.478 13.371 12.690 1.00 73.81 75 ARG A C 1
ATOM 567 O O . ARG A 1 75 ? 14.914 12.283 12.333 1.00 73.81 75 ARG A O 1
ATOM 574 N N . THR A 1 76 ? 13.343 13.880 12.217 1.00 68.38 76 THR A N 1
ATOM 575 C CA . THR A 1 76 ? 12.510 13.210 11.203 1.00 68.38 76 THR A CA 1
ATOM 576 C C . THR A 1 76 ? 12.645 13.847 9.823 1.00 68.38 76 THR A C 1
ATOM 578 O O . THR A 1 76 ? 12.117 13.307 8.847 1.00 68.38 76 THR A O 1
ATOM 581 N N . GLU A 1 77 ? 13.310 15.007 9.743 1.00 75.12 77 GLU A N 1
ATOM 582 C CA . GLU A 1 77 ? 13.390 15.863 8.554 1.00 75.12 77 GLU A CA 1
ATOM 583 C C . GLU A 1 77 ? 11.995 16.151 7.961 1.00 75.12 77 GLU A C 1
ATOM 585 O O . GLU A 1 77 ? 11.813 16.281 6.745 1.00 75.12 77 GLU A O 1
ATOM 590 N N . SER A 1 78 ? 10.972 16.190 8.822 1.00 75.06 78 SER A N 1
ATOM 591 C CA . SER A 1 78 ? 9.568 16.288 8.436 1.00 75.06 78 SER A CA 1
ATOM 592 C C . SER A 1 78 ? 8.748 17.050 9.480 1.00 75.06 78 SER A C 1
ATOM 594 O O . SER A 1 78 ? 9.181 17.240 10.610 1.00 75.06 78 SER A O 1
ATOM 596 N N . PHE A 1 79 ? 7.529 17.460 9.123 1.00 79.06 79 PHE A N 1
ATOM 597 C CA . PHE A 1 79 ? 6.577 18.083 10.061 1.00 79.06 79 PHE A CA 1
ATOM 598 C C . PHE A 1 79 ? 5.966 17.082 11.061 1.00 79.06 79 PHE A C 1
ATOM 600 O O . PHE A 1 79 ? 5.162 17.445 11.914 1.00 79.06 79 PHE A O 1
ATOM 607 N N . LEU A 1 80 ? 6.317 15.799 10.952 1.00 81.31 80 LEU A N 1
ATOM 608 C CA . LEU A 1 80 ? 5.986 14.792 11.954 1.00 81.31 80 LEU A CA 1
ATOM 609 C C . LEU A 1 80 ? 7.030 14.824 13.062 1.00 81.31 80 LEU A C 1
ATOM 611 O O . LEU A 1 80 ? 8.210 14.596 12.796 1.00 81.31 80 LEU A O 1
ATOM 615 N N . THR A 1 81 ? 6.598 15.056 14.296 1.00 83.50 81 THR A N 1
ATOM 616 C CA . THR A 1 81 ? 7.495 15.006 15.450 1.00 83.50 81 THR A CA 1
ATOM 617 C C . THR A 1 81 ? 7.938 13.569 15.724 1.00 83.50 81 THR A C 1
ATOM 619 O O . THR A 1 81 ? 7.248 12.598 15.388 1.00 83.50 81 THR A O 1
ATOM 622 N N . TRP A 1 82 ? 9.099 13.412 16.360 1.00 83.50 82 TRP A N 1
ATOM 623 C CA . TRP A 1 82 ? 9.558 12.090 16.801 1.00 83.50 82 TRP A CA 1
ATOM 624 C C . TRP A 1 82 ? 8.561 11.409 17.754 1.00 83.50 82 TRP A C 1
ATOM 626 O O . TRP A 1 82 ? 8.332 10.206 17.653 1.00 83.50 82 TRP A O 1
ATOM 636 N N . GLU A 1 83 ? 7.911 12.185 18.625 1.00 86.31 83 GLU A N 1
ATOM 637 C CA . GLU A 1 83 ? 6.916 11.696 19.589 1.00 86.31 83 GLU A CA 1
ATOM 638 C C . GLU A 1 83 ? 5.713 11.048 18.896 1.00 86.31 83 GLU A C 1
ATOM 640 O O . GLU A 1 83 ? 5.242 9.989 19.315 1.00 86.31 83 GLU A O 1
ATOM 645 N N . SER A 1 84 ? 5.259 11.628 17.782 1.00 86.94 84 SER A N 1
ATOM 646 C CA . SER A 1 84 ? 4.201 11.046 16.959 1.00 86.94 84 SER A CA 1
ATOM 647 C C . SER A 1 84 ? 4.598 9.705 16.346 1.00 86.94 84 SER A C 1
ATOM 649 O O . SER A 1 84 ? 3.790 8.777 16.303 1.00 86.94 84 SER A O 1
ATOM 651 N N . LEU A 1 85 ? 5.846 9.564 15.891 1.00 87.00 85 LEU A N 1
ATOM 652 C CA . LEU A 1 85 ? 6.350 8.287 15.376 1.00 87.00 85 LEU A CA 1
ATOM 653 C C . LEU A 1 85 ? 6.493 7.246 16.488 1.00 87.00 85 LEU A C 1
ATOM 655 O O . LEU A 1 85 ? 6.137 6.083 16.287 1.00 87.00 85 LEU A O 1
ATOM 659 N N . GLU A 1 86 ? 6.986 7.645 17.660 1.00 90.19 86 GLU A N 1
ATOM 660 C CA . GLU A 1 86 ? 7.091 6.764 18.824 1.00 90.19 86 GLU A CA 1
ATOM 661 C C . GLU A 1 86 ? 5.729 6.299 19.322 1.00 90.19 86 GLU A C 1
ATOM 663 O O . GLU A 1 86 ? 5.586 5.124 19.660 1.00 90.19 86 GLU A O 1
ATOM 668 N N . SER A 1 87 ? 4.719 7.170 19.293 1.00 91.56 87 SER A N 1
ATOM 669 C CA . SER A 1 87 ? 3.337 6.805 19.600 1.00 91.56 87 SER A CA 1
ATOM 670 C C . SER A 1 87 ? 2.861 5.656 18.710 1.00 91.56 87 SER A C 1
ATOM 672 O O . SER A 1 87 ? 2.466 4.607 19.220 1.00 91.56 87 SER A O 1
ATOM 674 N N . VAL A 1 88 ? 3.022 5.770 17.385 1.00 91.81 88 VAL A N 1
ATOM 675 C CA . VAL A 1 88 ? 2.630 4.694 16.457 1.00 91.81 88 VAL A CA 1
ATOM 676 C C . VAL A 1 88 ? 3.485 3.440 16.653 1.00 91.81 88 VAL A C 1
ATOM 678 O O . VAL A 1 88 ? 2.969 2.324 16.604 1.00 91.81 88 VAL A O 1
ATOM 681 N N . ARG A 1 89 ? 4.792 3.581 16.913 1.00 91.56 89 ARG A N 1
ATOM 682 C CA . ARG A 1 89 ? 5.682 2.437 17.184 1.00 91.56 89 ARG A CA 1
ATOM 683 C C . ARG A 1 89 ? 5.321 1.712 18.478 1.00 91.56 89 ARG A C 1
ATOM 685 O O . ARG A 1 89 ? 5.495 0.492 18.529 1.00 91.56 89 ARG A O 1
ATOM 692 N N . ARG A 1 90 ? 4.846 2.425 19.499 1.00 93.25 90 ARG A N 1
ATOM 693 C CA . ARG A 1 90 ? 4.391 1.868 20.777 1.00 93.25 90 ARG A CA 1
ATOM 694 C C . ARG A 1 90 ? 3.032 1.194 20.621 1.00 93.25 90 ARG A C 1
ATOM 696 O O . ARG A 1 90 ? 2.906 0.021 20.953 1.00 93.25 90 ARG A O 1
ATOM 703 N N . ASN A 1 91 ? 2.066 1.910 20.056 1.00 92.56 91 ASN A N 1
ATOM 704 C CA . ASN A 1 91 ? 0.675 1.477 19.932 1.00 92.56 91 ASN A CA 1
ATOM 705 C C . ASN A 1 91 ? 0.471 0.441 18.811 1.00 92.56 91 ASN A C 1
ATOM 707 O O . ASN A 1 91 ? -0.530 -0.265 18.795 1.00 92.56 91 ASN A O 1
ATOM 711 N N . LYS A 1 92 ? 1.411 0.338 17.856 1.00 92.81 92 LYS A N 1
ATOM 712 C CA . LYS A 1 92 ? 1.393 -0.533 16.656 1.00 92.81 92 LYS A CA 1
ATOM 713 C C . LYS A 1 92 ? 0.274 -0.248 15.654 1.00 92.81 92 LYS A C 1
ATOM 715 O O . LYS A 1 92 ? 0.374 -0.667 14.502 1.00 92.81 92 LYS A O 1
ATOM 720 N N . VAL A 1 93 ? -0.754 0.483 16.067 1.00 93.19 93 VAL A N 1
ATOM 721 C CA . VAL A 1 93 ? -1.920 0.851 15.273 1.00 93.19 93 VAL A CA 1
ATOM 722 C C . VAL A 1 93 ? -2.036 2.368 15.240 1.00 93.19 93 VAL A C 1
ATOM 724 O O . VAL A 1 93 ? -1.950 3.039 16.269 1.00 93.19 93 VAL A O 1
ATOM 727 N N . GLY A 1 94 ? -2.246 2.901 14.039 1.00 93.06 94 GLY A N 1
ATOM 728 C CA . GLY A 1 94 ? -2.508 4.315 13.830 1.00 93.06 94 GLY A CA 1
ATOM 729 C C . GLY A 1 94 ? -3.607 4.531 12.798 1.00 93.06 94 GLY A C 1
ATOM 730 O O . GLY A 1 94 ? -3.603 3.895 11.742 1.00 93.06 94 GLY A O 1
ATOM 731 N N . LEU A 1 95 ? -4.528 5.446 13.090 1.00 93.94 95 LEU A N 1
ATOM 732 C CA . LEU A 1 95 ? -5.526 5.946 12.153 1.00 93.94 95 LEU A CA 1
ATOM 733 C C . LEU A 1 95 ? -5.152 7.372 11.766 1.00 93.94 95 LEU A C 1
ATOM 735 O O . LEU A 1 95 ? -4.802 8.180 12.620 1.00 93.94 95 LEU A O 1
ATOM 739 N N . LYS A 1 96 ? -5.195 7.691 10.472 1.00 92.94 96 LYS A N 1
ATOM 740 C CA . LYS A 1 96 ? -4.716 8.988 9.993 1.00 92.94 96 LYS A CA 1
ATOM 741 C C . LYS A 1 96 ? -5.614 9.571 8.907 1.00 92.94 96 LYS A C 1
ATOM 743 O O . LYS A 1 96 ? -5.920 8.899 7.919 1.00 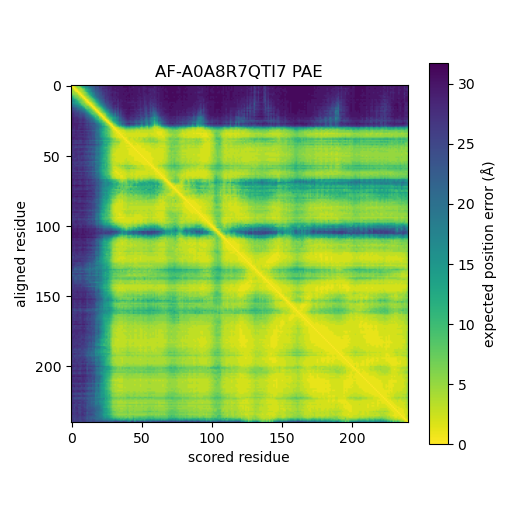92.94 96 LYS A O 1
ATOM 748 N N . GLY A 1 97 ? -5.990 10.833 9.077 1.00 90.75 97 GLY A N 1
ATOM 749 C CA . GLY A 1 97 ? -6.746 11.615 8.108 1.00 90.75 97 GLY A CA 1
ATOM 750 C C . GLY A 1 97 ? -5.932 12.013 6.866 1.00 90.75 97 GLY A C 1
ATOM 751 O O . GLY A 1 97 ? -4.760 11.636 6.699 1.00 90.75 97 GLY A O 1
ATOM 752 N N . PRO A 1 98 ? -6.534 12.754 5.925 1.00 87.81 98 PRO A N 1
ATOM 753 C CA . PRO A 1 98 ? -5.788 13.414 4.857 1.00 87.81 98 PRO A CA 1
ATOM 754 C C . PRO A 1 98 ? -4.763 14.385 5.460 1.00 87.81 98 PRO A C 1
ATOM 756 O O . PRO A 1 98 ? -5.075 15.117 6.384 1.00 87.81 98 PRO A O 1
ATOM 759 N N . MET A 1 99 ? -3.532 14.376 4.949 1.00 84.00 99 MET A N 1
ATOM 760 C CA . MET A 1 99 ? -2.464 15.289 5.378 1.00 84.00 99 MET A CA 1
ATOM 761 C C . MET A 1 99 ? -1.884 15.947 4.138 1.00 84.00 99 MET A C 1
ATOM 763 O O . MET A 1 99 ? -1.482 15.240 3.201 1.00 84.00 99 MET A O 1
ATOM 767 N N . ALA A 1 100 ? -1.852 17.273 4.120 1.00 76.94 100 ALA A N 1
ATOM 768 C CA . ALA A 1 100 ? -1.340 18.019 2.985 1.00 76.94 100 ALA A CA 1
ATOM 769 C C . ALA A 1 100 ? 0.190 17.909 2.938 1.00 76.94 100 ALA A C 1
ATOM 771 O O . ALA A 1 100 ? 0.883 18.068 3.937 1.00 76.94 100 ALA A O 1
ATOM 772 N N . THR A 1 101 ? 0.747 17.613 1.763 1.00 69.38 101 THR A N 1
ATOM 773 C CA . THR A 1 101 ? 2.195 17.704 1.534 1.00 69.38 101 THR A CA 1
ATOM 774 C C . THR A 1 101 ? 2.459 18.900 0.618 1.00 69.38 101 THR A C 1
ATOM 776 O O . THR A 1 101 ? 1.920 18.908 -0.491 1.00 69.38 101 THR A O 1
ATOM 779 N N . PRO A 1 102 ? 3.268 19.894 1.029 1.00 65.00 102 PRO A N 1
ATOM 780 C CA . PRO A 1 102 ? 3.655 20.997 0.155 1.00 65.00 102 PRO A CA 1
ATOM 781 C C . PRO A 1 102 ? 4.348 20.476 -1.112 1.00 65.00 102 PRO A C 1
ATOM 783 O O . PRO A 1 102 ? 5.278 19.677 -1.034 1.00 65.00 102 PRO A O 1
ATOM 786 N N . ILE A 1 103 ? 3.904 20.924 -2.288 1.00 60.97 103 ILE A N 1
ATOM 787 C CA . ILE A 1 103 ? 4.475 20.512 -3.578 1.00 60.97 103 ILE A CA 1
ATOM 788 C C . ILE A 1 103 ? 5.704 21.381 -3.889 1.00 60.97 103 ILE A C 1
ATOM 790 O O . ILE A 1 103 ? 5.651 22.603 -3.760 1.00 60.97 103 ILE A O 1
ATOM 794 N N . GLY A 1 104 ? 6.808 20.763 -4.320 1.00 53.50 104 GLY A N 1
ATOM 795 C CA . GLY A 1 104 ? 7.949 21.460 -4.938 1.00 53.50 104 GLY A CA 1
ATOM 796 C C . GLY A 1 104 ? 8.900 22.207 -3.994 1.00 53.50 104 GLY A C 1
ATOM 797 O O . GLY A 1 104 ? 9.898 22.752 -4.454 1.00 53.50 104 GLY A O 1
ATOM 798 N N . LYS A 1 105 ? 8.648 22.219 -2.682 1.00 52.34 105 LYS A N 1
ATOM 799 C CA . LYS A 1 105 ? 9.562 22.787 -1.681 1.00 52.34 105 LYS A CA 1
ATOM 800 C C . LYS A 1 105 ? 10.249 21.648 -0.941 1.00 52.34 105 LYS A C 1
ATOM 802 O O . LYS A 1 105 ? 9.621 21.127 -0.038 1.00 52.34 105 LYS A O 1
ATOM 807 N N . GLY A 1 106 ? 11.451 21.259 -1.385 1.00 53.75 106 GLY A N 1
ATOM 808 C CA . GLY A 1 106 ? 12.544 20.473 -0.755 1.00 53.75 106 GLY A CA 1
ATOM 809 C C . GLY A 1 106 ? 12.356 19.573 0.486 1.00 53.75 106 GLY A C 1
ATOM 810 O O . GLY A 1 106 ? 13.354 19.145 1.052 1.00 53.75 106 GLY A O 1
ATOM 811 N N . HIS A 1 107 ? 11.145 19.272 0.935 1.00 63.16 107 HIS A N 1
ATOM 812 C CA . HIS A 1 107 ? 10.832 18.554 2.160 1.00 63.16 107 HIS A CA 1
ATOM 813 C C . HIS A 1 107 ? 10.297 17.167 1.809 1.00 63.16 107 HIS A C 1
ATOM 815 O O . HIS A 1 107 ? 9.561 16.986 0.833 1.00 63.16 107 HIS A O 1
ATOM 821 N N . ARG A 1 108 ? 10.648 16.168 2.621 1.00 66.00 108 ARG A N 1
ATOM 822 C CA . ARG A 1 108 ? 10.131 14.807 2.455 1.00 66.00 108 ARG A CA 1
ATOM 823 C C . ARG A 1 108 ? 8.631 14.771 2.751 1.00 6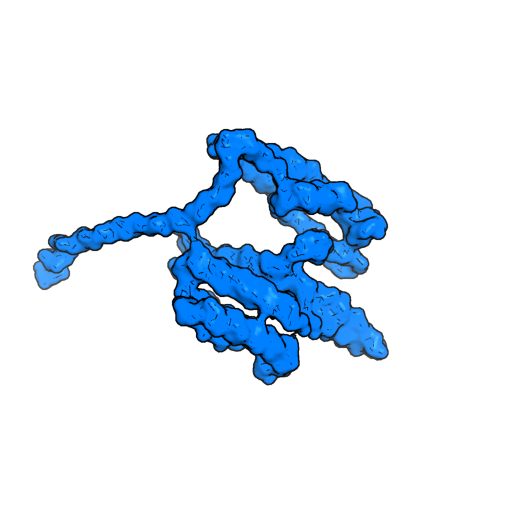6.00 108 ARG A C 1
ATOM 825 O O . ARG A 1 108 ? 8.160 15.354 3.725 1.00 66.00 108 ARG A O 1
ATOM 832 N N . SER A 1 109 ? 7.873 14.061 1.911 1.00 74.25 109 SER A N 1
ATOM 833 C CA . SER A 1 109 ? 6.429 13.888 2.114 1.00 74.25 109 SER A CA 1
ATOM 834 C C . SER A 1 109 ? 6.135 13.223 3.457 1.00 74.25 109 SER A C 1
ATOM 836 O O . SER A 1 109 ? 6.667 12.151 3.732 1.00 74.25 109 SER A O 1
ATOM 838 N N . LEU A 1 110 ? 5.209 13.795 4.236 1.00 79.19 110 LEU A N 1
ATOM 839 C CA . LEU A 1 110 ? 4.776 13.257 5.535 1.00 79.19 110 LEU A CA 1
ATOM 840 C C . LEU A 1 110 ? 4.348 11.788 5.436 1.00 79.19 110 LEU A C 1
ATOM 842 O O . LEU A 1 110 ? 4.775 10.934 6.210 1.00 79.19 110 LEU A O 1
ATOM 846 N N . ASN A 1 111 ? 3.544 11.473 4.417 1.00 83.38 111 ASN A N 1
ATOM 847 C CA . ASN A 1 111 ? 3.071 10.113 4.184 1.00 83.38 111 ASN A CA 1
ATOM 848 C C . ASN A 1 111 ? 4.225 9.165 3.825 1.00 83.38 111 ASN A C 1
ATOM 850 O O . ASN A 1 111 ? 4.172 7.990 4.182 1.00 83.38 111 ASN A O 1
ATOM 854 N N . LEU A 1 112 ? 5.245 9.650 3.108 1.00 80.06 112 LEU A N 1
ATOM 855 C CA . LEU A 1 112 ? 6.422 8.853 2.762 1.00 80.06 112 LEU A CA 1
ATOM 856 C C . LEU A 1 112 ? 7.284 8.586 3.998 1.00 80.06 112 LEU A C 1
ATOM 858 O O . LEU A 1 112 ? 7.696 7.445 4.196 1.00 80.06 112 LEU A O 1
ATOM 862 N N . THR A 1 113 ? 7.497 9.601 4.840 1.00 82.50 113 THR A N 1
ATOM 863 C CA . THR A 1 113 ? 8.233 9.474 6.104 1.00 82.50 113 THR A CA 1
ATOM 864 C C . THR A 1 113 ? 7.575 8.438 7.008 1.00 82.50 113 THR A C 1
ATOM 866 O O . THR A 1 113 ? 8.247 7.493 7.403 1.00 82.50 113 THR A O 1
ATOM 869 N N . LEU A 1 114 ? 6.251 8.504 7.223 1.00 86.50 114 LEU A N 1
ATOM 870 C CA . LEU A 1 114 ? 5.525 7.483 7.998 1.00 86.50 114 LEU A CA 1
ATOM 871 C C . LEU A 1 114 ? 5.773 6.071 7.467 1.00 86.50 114 LEU A C 1
ATOM 873 O O . LEU A 1 114 ? 6.036 5.152 8.233 1.00 86.50 114 LEU A O 1
ATOM 877 N N . ARG A 1 115 ? 5.703 5.882 6.147 1.00 88.06 115 ARG A N 1
ATOM 878 C CA . ARG A 1 115 ? 5.855 4.554 5.537 1.00 88.06 115 ARG A CA 1
ATOM 879 C C . ARG A 1 115 ? 7.265 4.004 5.691 1.00 88.06 115 ARG A C 1
ATOM 881 O O . ARG A 1 115 ? 7.404 2.820 5.983 1.00 88.06 115 ARG A O 1
ATOM 888 N N . LYS A 1 116 ? 8.285 4.845 5.495 1.00 83.19 116 LYS A N 1
ATOM 889 C CA . LYS A 1 116 ? 9.691 4.445 5.621 1.00 83.19 116 LYS A CA 1
ATOM 890 C C . LYS A 1 116 ? 10.056 4.186 7.083 1.00 83.19 116 LYS A C 1
ATOM 892 O O . LYS A 1 116 ? 10.526 3.097 7.391 1.00 83.19 116 LYS A O 1
ATOM 897 N N . GLU A 1 117 ? 9.742 5.120 7.978 1.00 85.62 117 GLU A N 1
ATOM 898 C CA . GLU A 1 117 ? 10.078 5.038 9.407 1.00 85.62 117 GLU A CA 1
ATOM 899 C C . GLU A 1 117 ? 9.369 3.895 10.140 1.00 85.62 117 GLU A C 1
ATOM 901 O O . GLU A 1 117 ? 9.911 3.330 11.093 1.00 85.62 117 GLU A O 1
ATOM 906 N N . LEU A 1 118 ? 8.155 3.543 9.711 1.00 89.31 118 LEU A N 1
ATOM 907 C CA . LEU A 1 118 ? 7.376 2.449 10.295 1.00 89.31 118 LEU A CA 1
ATOM 908 C C . LEU A 1 118 ? 7.493 1.139 9.498 1.00 89.31 118 LEU A C 1
ATOM 910 O O . LEU A 1 118 ? 6.883 0.142 9.875 1.00 89.31 118 LEU A O 1
ATOM 914 N N . GLY A 1 119 ? 8.245 1.118 8.392 1.00 89.88 119 GLY A N 1
ATOM 915 C CA . GLY A 1 119 ? 8.403 -0.074 7.554 1.00 89.88 119 GLY A CA 1
ATOM 916 C C . GLY A 1 119 ? 7.098 -0.586 6.923 1.00 89.88 119 GLY A C 1
ATOM 917 O O . GLY A 1 119 ? 6.962 -1.787 6.685 1.00 89.88 119 GLY A O 1
ATOM 918 N N . LEU A 1 120 ? 6.130 0.299 6.649 1.00 93.50 120 LEU A N 1
ATOM 919 C CA . LEU A 1 120 ? 4.798 -0.045 6.124 1.00 93.50 120 LEU A CA 1
ATOM 920 C C . LEU A 1 120 ? 4.856 -0.388 4.631 1.00 93.50 120 LEU A C 1
ATOM 922 O O . LEU A 1 120 ? 4.558 0.443 3.764 1.00 93.50 120 LEU A O 1
ATOM 926 N N . TYR A 1 121 ? 5.254 -1.623 4.335 1.00 94.75 121 TYR A N 1
ATOM 927 C CA . TYR A 1 121 ? 5.638 -2.033 2.987 1.00 94.75 121 TYR A CA 1
ATOM 928 C C . TYR A 1 121 ? 4.492 -2.384 2.038 1.00 94.75 121 TYR A C 1
ATOM 930 O O . TYR A 1 121 ? 4.645 -2.215 0.830 1.00 94.75 121 TYR A O 1
ATOM 938 N N . ALA A 1 122 ? 3.362 -2.862 2.557 1.00 96.44 122 ALA A N 1
ATOM 939 C CA . ALA A 1 122 ? 2.202 -3.238 1.757 1.00 96.44 122 ALA A CA 1
ATOM 940 C C . ALA A 1 122 ? 1.098 -2.187 1.903 1.00 96.44 122 ALA A C 1
ATOM 942 O O . ALA A 1 122 ? 0.611 -1.920 3.000 1.00 96.44 122 ALA A O 1
ATOM 943 N N . ASN A 1 123 ? 0.687 -1.585 0.788 1.00 96.25 123 ASN A N 1
ATOM 944 C CA . ASN A 1 123 ? -0.451 -0.678 0.734 1.00 96.25 123 ASN A CA 1
ATOM 945 C C . ASN A 1 123 ? -1.650 -1.397 0.107 1.00 96.25 123 ASN A C 1
ATOM 947 O O . ASN A 1 123 ? -1.663 -1.630 -1.100 1.00 96.25 123 ASN A O 1
ATOM 951 N N . VAL A 1 124 ? -2.636 -1.754 0.929 1.00 97.44 124 VAL A N 1
ATOM 952 C CA . VAL A 1 124 ? -3.846 -2.471 0.502 1.00 97.44 124 VAL A CA 1
ATOM 953 C C . VAL A 1 124 ? -4.949 -1.471 0.168 1.00 97.44 124 VAL A C 1
ATOM 955 O O . VAL A 1 124 ? -5.276 -0.612 0.985 1.00 97.44 124 VAL A O 1
ATOM 958 N N . ARG A 1 125 ? -5.529 -1.576 -1.031 1.00 97.44 125 ARG A N 1
ATOM 959 C CA . ARG A 1 125 ? -6.591 -0.690 -1.530 1.00 97.44 125 ARG A CA 1
ATOM 960 C C . ARG A 1 125 ? -7.743 -1.492 -2.131 1.00 97.44 125 ARG A C 1
ATOM 962 O O . ARG A 1 125 ? -7.722 -1.772 -3.330 1.00 97.44 125 ARG A O 1
ATOM 969 N N . PRO A 1 126 ? -8.737 -1.873 -1.319 1.00 95.94 126 PRO A N 1
ATOM 970 C CA . PRO A 1 126 ? -9.993 -2.406 -1.822 1.00 95.94 126 PRO A CA 1
ATOM 971 C C . PRO A 1 126 ? -10.783 -1.332 -2.580 1.00 95.94 126 PRO A C 1
ATOM 973 O O . PRO A 1 126 ? -10.858 -0.183 -2.147 1.00 95.94 126 PRO A O 1
ATOM 976 N N . CYS A 1 127 ? -11.385 -1.713 -3.698 1.00 94.31 127 CYS A N 1
ATOM 977 C CA . CYS A 1 127 ? -12.321 -0.916 -4.481 1.00 94.31 127 CYS A CA 1
ATOM 978 C C . CYS A 1 127 ? -13.522 -1.797 -4.806 1.00 94.31 127 CYS A C 1
ATOM 980 O O . CYS A 1 127 ? -13.418 -2.727 -5.608 1.00 94.31 127 CYS A O 1
ATOM 982 N N . ASN A 1 128 ? -14.643 -1.491 -4.155 1.00 94.06 128 ASN A N 1
ATOM 983 C CA . ASN A 1 128 ? -15.883 -2.239 -4.279 1.00 94.06 128 ASN A CA 1
ATOM 984 C C . ASN A 1 128 ? -17.028 -1.304 -4.675 1.00 94.06 128 ASN A C 1
ATOM 986 O O . ASN A 1 128 ? -17.111 -0.185 -4.161 1.00 94.06 128 ASN A O 1
ATOM 990 N N . SER A 1 129 ? -17.929 -1.770 -5.539 1.00 94.50 129 SER A N 1
ATOM 991 C CA . SER A 1 129 ? -19.182 -1.065 -5.816 1.00 94.50 129 SER A CA 1
ATOM 992 C C . SER A 1 129 ? -20.056 -1.022 -4.560 1.00 94.50 129 SER A C 1
ATOM 994 O O . SER A 1 129 ? -20.257 -2.038 -3.892 1.00 94.50 129 SER A O 1
ATOM 996 N N . LEU A 1 130 ? -20.581 0.162 -4.233 1.00 93.38 130 LEU A N 1
ATOM 997 C CA . LEU A 1 130 ? -21.454 0.354 -3.076 1.00 93.38 130 LEU A CA 1
ATOM 998 C C . LEU A 1 130 ? -22.916 0.049 -3.442 1.00 93.38 130 LEU A C 1
ATOM 1000 O O . LEU A 1 130 ? -23.445 0.664 -4.374 1.00 93.38 130 LEU A O 1
ATOM 1004 N N . PRO A 1 131 ? -23.603 -0.844 -2.703 1.00 91.12 131 PRO A N 1
ATOM 1005 C CA . PRO A 1 131 ? -25.024 -1.093 -2.914 1.00 91.12 131 PRO A CA 1
ATOM 1006 C C . PRO A 1 131 ? -25.843 0.195 -2.775 1.00 91.12 131 PRO A C 1
ATOM 1008 O O . PRO A 1 131 ? -25.718 0.917 -1.790 1.00 91.12 131 PRO A O 1
ATOM 1011 N N . GLY A 1 132 ? -26.696 0.479 -3.760 1.00 91.94 132 GLY A N 1
ATOM 1012 C CA . GLY A 1 132 ? -27.586 1.646 -3.746 1.00 91.94 132 GLY A CA 1
ATOM 1013 C C . GLY A 1 132 ? -27.001 2.929 -4.345 1.00 91.94 132 GLY A C 1
ATOM 1014 O O . GLY A 1 132 ? -27.745 3.893 -4.507 1.00 91.94 132 GLY A O 1
ATOM 1015 N N . TYR A 1 133 ? -25.724 2.947 -4.742 1.00 92.50 133 TYR A N 1
ATOM 1016 C CA . TYR A 1 133 ? -25.125 4.100 -5.416 1.00 92.50 133 TYR A CA 1
ATOM 1017 C C . TYR A 1 133 ? -24.739 3.756 -6.856 1.00 92.50 133 TYR A C 1
ATOM 1019 O O . TYR A 1 133 ? -23.815 2.979 -7.099 1.00 92.50 133 TYR A O 1
ATOM 1027 N N . LYS A 1 134 ? -25.453 4.330 -7.835 1.00 92.38 134 LYS A N 1
ATOM 1028 C CA . LYS A 1 134 ? -25.179 4.056 -9.250 1.00 92.38 134 LYS A CA 1
ATOM 1029 C C . LYS A 1 134 ? -23.913 4.783 -9.693 1.00 92.38 134 LYS A C 1
ATOM 1031 O O . LYS A 1 134 ? -23.864 6.010 -9.701 1.00 92.38 134 LYS A O 1
ATOM 1036 N N . THR A 1 135 ? -22.919 4.015 -10.128 1.00 94.00 135 THR A N 1
ATOM 1037 C CA . THR A 1 135 ? -21.745 4.542 -10.833 1.00 94.00 135 THR A CA 1
ATOM 1038 C C . THR A 1 135 ? -21.767 4.120 -12.301 1.00 94.00 135 THR A C 1
ATOM 1040 O O . THR A 1 135 ? -22.719 3.488 -12.765 1.00 94.00 135 THR A O 1
ATOM 1043 N N . ARG A 1 136 ? -20.726 4.485 -13.055 1.00 93.12 136 ARG A N 1
ATOM 1044 C CA . ARG A 1 136 ? -20.555 4.042 -14.444 1.00 93.12 136 ARG A CA 1
ATOM 1045 C C . ARG A 1 136 ? -20.384 2.521 -14.561 1.00 93.12 136 ARG A C 1
ATOM 1047 O O . ARG A 1 136 ? -20.804 1.962 -15.567 1.00 93.12 136 ARG A O 1
ATOM 1054 N N . TYR A 1 137 ? -19.788 1.889 -13.551 1.00 91.94 137 TYR A N 1
ATOM 1055 C CA . TYR A 1 137 ? -19.511 0.454 -13.513 1.00 91.94 137 TYR A CA 1
ATOM 1056 C C . TYR A 1 137 ? -20.293 -0.216 -12.383 1.00 91.94 137 TYR A C 1
ATOM 1058 O O . TYR A 1 137 ? -20.535 0.381 -11.330 1.00 91.94 137 TYR A O 1
ATOM 1066 N N . ASP A 1 138 ? -20.664 -1.470 -12.604 1.00 91.12 138 ASP A N 1
ATOM 1067 C CA . ASP A 1 138 ? -21.400 -2.295 -11.651 1.00 91.12 138 ASP A CA 1
ATOM 1068 C C . ASP A 1 138 ? -20.517 -3.458 -11.181 1.00 91.12 138 ASP A C 1
ATOM 1070 O O . ASP A 1 138 ? -19.576 -3.841 -11.874 1.00 91.12 138 ASP A O 1
ATOM 1074 N N . ASP A 1 139 ? -20.801 -3.980 -9.984 1.00 91.31 139 ASP A N 1
ATOM 1075 C CA . ASP A 1 139 ? -20.170 -5.186 -9.422 1.00 91.31 139 ASP A CA 1
ATOM 1076 C C . ASP A 1 139 ? -18.627 -5.193 -9.401 1.00 91.31 139 ASP A C 1
ATOM 1078 O O . ASP A 1 139 ? -17.978 -6.237 -9.499 1.00 91.31 139 ASP A O 1
ATOM 1082 N N . VAL A 1 140 ? -18.010 -4.022 -9.219 1.00 93.25 140 VAL A N 1
ATOM 1083 C CA . VAL A 1 140 ? -16.559 -3.906 -9.053 1.00 93.25 140 VAL A CA 1
ATOM 1084 C C . VAL A 1 140 ? -16.167 -4.504 -7.701 1.00 93.25 140 VAL A C 1
ATOM 1086 O O . VAL A 1 140 ? -16.750 -4.150 -6.678 1.00 93.25 140 VAL A O 1
ATOM 1089 N N . ASN A 1 141 ? -15.175 -5.399 -7.688 1.00 94.19 141 ASN A N 1
ATOM 1090 C CA . ASN A 1 141 ? -14.574 -5.969 -6.477 1.00 94.19 141 ASN A CA 1
ATOM 1091 C C . ASN A 1 141 ? -13.093 -6.292 -6.720 1.00 94.19 141 ASN A C 1
ATOM 1093 O O . ASN A 1 141 ? -12.704 -7.440 -6.963 1.00 94.19 141 ASN A O 1
ATOM 1097 N N . LEU A 1 142 ? -12.255 -5.260 -6.663 1.00 94.19 142 LEU A N 1
ATOM 1098 C CA . LEU A 1 142 ? -10.813 -5.369 -6.872 1.00 94.19 142 LEU A CA 1
ATOM 1099 C C . LEU A 1 142 ? -10.054 -4.936 -5.621 1.00 94.19 142 LEU A C 1
ATOM 1101 O O . LEU A 1 142 ? -10.487 -4.054 -4.885 1.00 94.19 142 LEU A O 1
ATOM 1105 N N . VAL A 1 143 ? -8.899 -5.548 -5.375 1.00 97.25 143 VAL A N 1
ATOM 1106 C CA . VAL A 1 143 ? -7.988 -5.119 -4.309 1.00 97.25 143 VAL A CA 1
ATOM 1107 C C . VAL A 1 143 ? -6.609 -4.949 -4.905 1.00 97.25 143 VAL A C 1
ATOM 1109 O O . VAL A 1 143 ? -6.024 -5.904 -5.410 1.00 97.25 143 VAL A O 1
ATOM 1112 N N . THR A 1 144 ? -6.077 -3.739 -4.802 1.00 97.38 144 THR A N 1
ATOM 1113 C CA . THR A 1 144 ? -4.700 -3.454 -5.194 1.00 97.38 144 THR A CA 1
ATOM 1114 C C . THR A 1 144 ? -3.802 -3.569 -3.975 1.00 97.38 144 THR A C 1
ATOM 1116 O O . THR A 1 144 ? -4.020 -2.883 -2.977 1.00 97.38 144 THR A O 1
ATOM 1119 N N . ILE A 1 145 ? -2.774 -4.410 -4.059 1.00 97.81 145 ILE A N 1
ATOM 1120 C CA . ILE A 1 145 ? -1.705 -4.488 -3.062 1.00 97.81 145 ILE A CA 1
ATOM 1121 C C . ILE A 1 145 ? -0.458 -3.914 -3.707 1.00 97.81 145 ILE A C 1
ATOM 1123 O O . ILE A 1 145 ? 0.066 -4.453 -4.678 1.00 97.81 145 ILE A O 1
ATOM 1127 N N . ARG A 1 146 ? -0.020 -2.773 -3.189 1.00 97.12 146 ARG A N 1
ATOM 1128 C CA . ARG A 1 146 ? 1.070 -1.992 -3.759 1.00 97.12 146 ARG A CA 1
ATOM 1129 C C . ARG A 1 146 ? 2.288 -2.012 -2.836 1.00 97.12 146 ARG A C 1
ATOM 1131 O O . ARG A 1 146 ? 2.156 -1.738 -1.644 1.00 97.12 146 ARG A O 1
ATOM 1138 N N . GLU A 1 147 ? 3.464 -2.262 -3.411 1.00 95.12 147 GLU A N 1
ATOM 1139 C CA . GLU A 1 147 ? 4.755 -2.035 -2.747 1.00 95.12 147 GLU A CA 1
ATOM 1140 C C . GLU A 1 147 ? 4.921 -0.534 -2.459 1.00 95.12 147 GLU A C 1
ATOM 1142 O O . GLU A 1 147 ? 4.573 0.325 -3.280 1.00 95.12 147 GLU A O 1
ATOM 1147 N N . ASN A 1 148 ? 5.346 -0.213 -1.240 1.00 92.25 148 ASN A N 1
ATOM 1148 C CA . ASN A 1 148 ? 5.216 1.127 -0.686 1.00 92.25 148 ASN A CA 1
ATOM 1149 C C . ASN A 1 148 ? 6.518 1.685 -0.087 1.00 92.25 148 ASN A C 1
ATOM 1151 O O . ASN A 1 148 ? 6.468 2.726 0.572 1.00 92.25 148 ASN A O 1
ATOM 1155 N N . THR A 1 149 ? 7.661 1.016 -0.286 1.00 86.81 149 THR A N 1
ATOM 1156 C CA . THR A 1 149 ? 8.958 1.443 0.272 1.00 86.81 149 THR A CA 1
ATOM 1157 C C . THR A 1 149 ? 9.998 1.827 -0.775 1.00 86.81 149 THR A C 1
ATOM 1159 O O . THR A 1 149 ? 10.836 2.684 -0.489 1.00 86.81 149 THR A O 1
ATOM 1162 N N . GLU A 1 150 ? 9.945 1.235 -1.967 1.00 90.06 150 GLU A N 1
ATOM 1163 C CA . GLU A 1 150 ? 10.933 1.402 -3.032 1.00 90.06 150 GLU A CA 1
ATOM 1164 C C . GLU A 1 150 ? 10.241 1.653 -4.390 1.00 90.06 150 GLU A C 1
ATOM 1166 O O . GLU A 1 150 ? 9.196 2.307 -4.455 1.00 90.06 150 GLU A O 1
ATOM 1171 N N . GLY A 1 151 ? 10.865 1.252 -5.498 1.00 90.50 151 GLY A N 1
ATOM 1172 C CA . GLY A 1 151 ? 10.431 1.576 -6.854 1.00 90.50 151 GLY A CA 1
ATOM 1173 C C . GLY A 1 151 ? 10.809 3.000 -7.255 1.00 90.50 151 GLY A C 1
ATOM 1174 O O . GLY A 1 151 ? 11.898 3.488 -6.951 1.00 90.50 151 GLY A O 1
ATOM 1175 N N . GLU A 1 152 ? 9.898 3.670 -7.951 1.00 87.44 152 GLU A N 1
ATOM 1176 C CA . GLU A 1 152 ? 10.021 5.066 -8.383 1.00 87.44 152 GLU A CA 1
ATOM 1177 C C . GLU A 1 152 ? 9.955 6.048 -7.194 1.00 87.44 152 GLU A C 1
ATOM 1179 O O . GLU A 1 152 ? 10.371 7.196 -7.297 1.00 87.44 152 GLU A O 1
ATOM 1184 N N . TYR A 1 153 ? 9.479 5.592 -6.029 1.00 81.25 153 TYR A N 1
ATOM 1185 C CA . TYR A 1 153 ? 9.384 6.389 -4.798 1.00 81.25 153 TYR A CA 1
ATOM 1186 C C . TYR A 1 153 ? 10.662 6.353 -3.944 1.00 81.25 153 TYR A C 1
ATOM 1188 O O . TYR A 1 153 ? 10.674 6.844 -2.808 1.00 81.25 153 TYR A O 1
ATOM 1196 N N . SER A 1 154 ? 11.752 5.793 -4.480 1.00 79.69 154 SER A N 1
ATOM 1197 C CA . SER A 1 154 ? 13.080 5.846 -3.860 1.00 79.69 154 SER A CA 1
ATOM 1198 C C . SER A 1 154 ? 13.513 7.298 -3.599 1.00 79.69 154 SER A C 1
ATOM 1200 O O . SER A 1 154 ? 14.131 7.567 -2.566 1.00 79.69 154 SER A O 1
ATOM 1202 N N . GLY A 1 155 ? 13.100 8.232 -4.470 1.00 80.12 155 GLY A N 1
ATOM 1203 C CA . GLY A 1 155 ? 13.471 9.649 -4.421 1.00 80.12 155 GLY A CA 1
ATOM 1204 C C . GLY A 1 155 ? 14.935 9.889 -4.788 1.00 80.12 155 GLY A C 1
ATOM 1205 O O . GLY A 1 155 ? 15.503 10.908 -4.408 1.00 80.12 155 GLY A O 1
ATOM 1206 N N . LEU A 1 156 ? 15.564 8.918 -5.457 1.00 85.88 156 LEU A N 1
ATOM 1207 C CA . LEU A 1 156 ? 16.958 8.985 -5.876 1.00 85.88 156 LEU A CA 1
ATOM 1208 C C . LEU A 1 156 ? 17.035 9.620 -7.260 1.00 85.88 156 LEU A C 1
ATOM 1210 O O . LEU A 1 156 ? 16.939 8.936 -8.280 1.00 85.88 156 LEU A O 1
ATOM 1214 N N . GLU A 1 157 ? 17.204 10.936 -7.273 1.00 90.12 157 GLU A N 1
ATOM 1215 C CA . GLU A 1 157 ? 17.290 11.737 -8.489 1.00 90.12 157 GLU A CA 1
ATOM 1216 C C . GLU A 1 157 ? 18.573 12.560 -8.485 1.00 90.12 157 GLU A C 1
ATOM 1218 O O . GLU A 1 157 ? 19.020 13.034 -7.439 1.00 90.12 157 GLU A O 1
ATOM 1223 N N . HIS A 1 158 ? 19.183 12.725 -9.654 1.00 92.00 158 HIS A N 1
ATOM 1224 C CA . HIS A 1 158 ? 20.360 13.572 -9.799 1.00 92.00 158 HIS A CA 1
ATOM 1225 C C . HIS A 1 158 ? 20.429 14.195 -11.190 1.00 92.00 158 HIS A C 1
ATOM 1227 O O . HIS A 1 158 ? 19.894 13.670 -12.166 1.00 92.00 158 HIS A O 1
ATOM 1233 N N . GLN A 1 159 ? 21.091 15.345 -11.276 1.00 94.69 159 GLN A N 1
ATOM 1234 C CA . GLN A 1 159 ? 21.374 16.004 -12.541 1.00 94.69 159 GLN A CA 1
ATOM 1235 C C . GLN A 1 159 ? 22.802 15.659 -12.968 1.00 94.69 159 GLN A C 1
ATOM 1237 O O . GLN A 1 159 ? 23.754 16.108 -12.335 1.00 94.69 159 GLN A O 1
ATOM 1242 N N . VAL A 1 160 ? 22.948 14.861 -14.028 1.00 94.62 160 VAL A N 1
ATOM 1243 C CA . VAL A 1 160 ? 24.265 14.423 -14.531 1.00 94.62 160 VAL A CA 1
ATOM 1244 C C . VAL A 1 160 ? 25.010 15.596 -15.165 1.00 94.62 160 VAL A C 1
ATOM 1246 O O . VAL A 1 160 ? 26.181 15.836 -14.888 1.00 94.62 160 VAL A O 1
ATOM 1249 N N . VAL A 1 161 ? 24.302 16.357 -15.999 1.00 95.38 161 VAL A N 1
ATOM 1250 C CA . VAL A 1 161 ? 24.754 17.618 -16.598 1.00 95.38 161 VAL A CA 1
ATOM 1251 C C . VAL A 1 161 ? 23.581 18.589 -16.661 1.00 95.38 161 VAL A C 1
ATOM 1253 O O . VAL A 1 161 ? 22.422 18.186 -16.548 1.00 95.38 161 VAL A O 1
ATOM 1256 N N . ARG A 1 162 ? 23.852 19.882 -16.862 1.00 95.50 162 ARG A N 1
ATOM 1257 C CA . ARG A 1 162 ? 22.803 20.908 -16.950 1.00 95.50 162 ARG A CA 1
ATOM 1258 C C . ARG A 1 162 ? 21.739 20.514 -17.985 1.00 95.50 162 ARG A C 1
ATOM 1260 O O . ARG A 1 162 ? 22.036 20.386 -19.166 1.00 95.50 162 ARG A O 1
ATOM 1267 N N . GLY A 1 163 ? 20.499 20.360 -17.524 1.00 95.25 163 GLY A N 1
ATOM 1268 C CA . GLY A 1 163 ? 19.347 19.975 -18.348 1.00 95.25 163 GLY A CA 1
ATOM 1269 C C . GLY A 1 163 ? 19.099 18.466 -18.489 1.00 95.25 163 GLY A C 1
ATOM 1270 O O . GLY A 1 163 ? 18.089 18.099 -19.076 1.00 95.25 163 GLY A O 1
ATOM 1271 N N . VAL A 1 164 ? 19.952 17.598 -17.931 1.00 96.00 164 VAL A N 1
ATOM 1272 C CA . VAL A 1 164 ? 19.788 16.132 -17.970 1.00 96.00 164 VAL A CA 1
ATOM 1273 C C . VAL A 1 164 ? 19.593 15.600 -16.55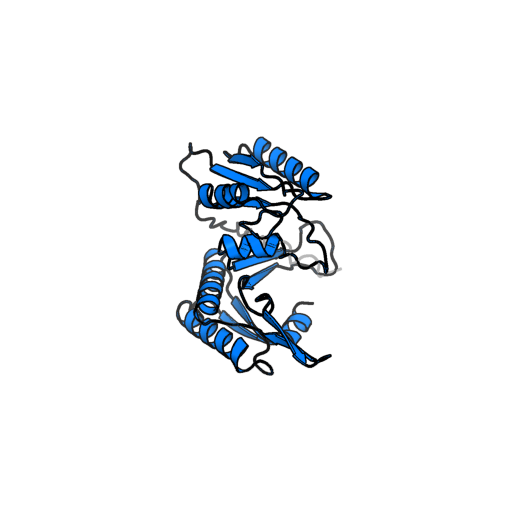6 1.00 96.00 164 VAL A C 1
ATOM 1275 O O . VAL A 1 164 ? 20.521 15.625 -15.749 1.00 96.00 164 VAL A O 1
ATOM 1278 N N . VAL A 1 165 ? 18.379 15.138 -16.257 1.00 95.19 165 VAL A N 1
ATOM 1279 C CA . VAL A 1 165 ? 17.992 14.619 -14.939 1.00 95.19 165 VAL A CA 1
ATOM 1280 C C . VAL A 1 165 ? 17.713 13.128 -15.048 1.00 95.19 165 VAL A C 1
ATOM 1282 O O . VAL A 1 165 ? 16.963 12.695 -15.921 1.00 95.19 165 VAL A O 1
ATOM 1285 N N . GLU A 1 166 ? 18.308 12.359 -14.147 1.00 94.94 166 GLU A N 1
ATOM 1286 C CA . GLU A 1 166 ? 18.088 10.926 -14.013 1.00 94.94 166 GLU A CA 1
ATOM 1287 C C . GLU A 1 166 ? 17.310 10.627 -12.734 1.00 94.94 166 GLU A C 1
ATOM 1289 O O . GLU A 1 166 ? 17.556 11.226 -11.686 1.00 94.94 166 GLU A O 1
ATOM 1294 N N . SER A 1 167 ? 16.399 9.658 -12.827 1.00 92.81 167 SER A N 1
ATOM 1295 C CA . SER A 1 167 ? 15.620 9.133 -11.707 1.00 92.81 167 SER A CA 1
ATOM 1296 C C . SER A 1 167 ? 15.847 7.626 -11.616 1.00 92.81 167 SER A C 1
ATOM 1298 O O . SER A 1 167 ? 15.682 6.896 -12.598 1.00 92.81 167 SER A O 1
ATOM 1300 N N . LEU A 1 168 ? 16.283 7.153 -10.450 1.00 93.62 168 LEU A N 1
ATOM 1301 C CA . LEU A 1 168 ? 16.690 5.768 -10.241 1.00 93.62 168 LEU A CA 1
ATOM 1302 C C . LEU A 1 168 ? 15.548 4.955 -9.623 1.00 93.62 168 LEU A C 1
ATOM 1304 O O . LEU A 1 168 ? 15.258 5.046 -8.426 1.00 93.62 168 LEU A O 1
ATOM 1308 N N . LYS A 1 169 ? 14.945 4.081 -10.434 1.00 94.31 169 LYS A N 1
ATOM 1309 C CA . LYS A 1 169 ? 14.021 3.049 -9.952 1.00 94.31 169 LYS A CA 1
ATOM 1310 C C . LYS A 1 169 ? 14.800 1.927 -9.268 1.00 94.31 169 LYS A C 1
ATOM 1312 O O . LYS A 1 169 ? 15.572 1.223 -9.918 1.00 94.31 169 LYS A O 1
ATOM 1317 N N . ILE A 1 170 ? 14.542 1.715 -7.980 1.00 94.69 170 ILE A N 1
ATOM 1318 C CA . ILE A 1 170 ? 15.180 0.651 -7.196 1.00 94.69 170 ILE A CA 1
ATOM 1319 C C . ILE A 1 170 ? 14.166 -0.450 -6.910 1.00 94.69 170 ILE A C 1
ATOM 1321 O O . ILE A 1 170 ? 13.108 -0.179 -6.357 1.00 94.69 170 ILE A O 1
ATOM 1325 N N . ILE A 1 171 ? 14.496 -1.687 -7.279 1.00 96.50 171 ILE A N 1
ATOM 1326 C CA . ILE A 1 171 ? 13.728 -2.880 -6.913 1.00 96.50 171 ILE A CA 1
ATOM 1327 C C . ILE A 1 171 ? 14.686 -3.879 -6.277 1.00 96.50 171 ILE A C 1
ATOM 1329 O O . ILE A 1 171 ? 15.726 -4.207 -6.854 1.00 96.50 171 ILE A O 1
ATOM 1333 N N . THR A 1 172 ? 14.325 -4.386 -5.107 1.00 97.19 172 THR A N 1
ATOM 1334 C CA . THR A 1 172 ? 15.081 -5.381 -4.361 1.00 97.19 172 THR A CA 1
ATOM 1335 C C . THR A 1 172 ? 14.301 -6.686 -4.265 1.00 97.19 172 THR A C 1
ATOM 1337 O O . THR A 1 172 ? 13.067 -6.729 -4.214 1.00 97.19 172 THR A O 1
ATOM 1340 N N . ARG A 1 173 ? 15.041 -7.798 -4.213 1.00 98.00 173 ARG A N 1
ATOM 1341 C CA . ARG A 1 173 ? 14.454 -9.132 -4.034 1.00 98.00 173 ARG A CA 1
ATOM 1342 C C . ARG A 1 173 ? 13.677 -9.225 -2.720 1.00 98.00 173 ARG A C 1
ATOM 1344 O O . ARG A 1 173 ? 12.588 -9.783 -2.691 1.00 98.00 173 ARG A O 1
ATOM 1351 N N . GLN A 1 174 ? 14.229 -8.665 -1.643 1.00 97.25 174 GLN A N 1
ATOM 1352 C CA . GLN A 1 174 ? 13.626 -8.726 -0.312 1.00 97.25 174 GLN A CA 1
ATOM 1353 C C . GLN A 1 174 ? 12.262 -8.029 -0.273 1.00 97.25 174 GLN A C 1
ATOM 1355 O O . GLN A 1 174 ? 11.298 -8.612 0.223 1.00 97.25 174 GLN A O 1
ATOM 1360 N N . ALA A 1 175 ? 12.158 -6.812 -0.816 1.00 96.38 175 ALA A N 1
ATOM 1361 C CA . ALA A 1 175 ? 10.895 -6.085 -0.834 1.00 96.38 175 ALA A CA 1
ATOM 1362 C C . ALA A 1 175 ? 9.864 -6.729 -1.774 1.00 96.38 175 ALA A C 1
ATOM 1364 O O . ALA A 1 175 ? 8.689 -6.822 -1.414 1.00 96.38 175 ALA A O 1
ATOM 1365 N N . SER A 1 176 ? 10.315 -7.239 -2.925 1.00 98.06 176 SER A N 1
ATOM 1366 C CA . SER A 1 176 ? 9.466 -7.964 -3.878 1.00 98.06 176 SER A CA 1
ATOM 1367 C C . SER A 1 176 ? 8.881 -9.246 -3.276 1.00 98.06 176 SER A C 1
ATOM 1369 O O . SER A 1 176 ? 7.692 -9.511 -3.432 1.00 98.06 176 SER A O 1
ATOM 1371 N N . LEU A 1 177 ? 9.685 -10.025 -2.542 1.00 98.25 177 LEU A N 1
ATOM 1372 C CA . LEU A 1 177 ? 9.213 -11.246 -1.887 1.00 98.25 177 LEU A CA 1
ATOM 1373 C C . LEU A 1 177 ? 8.175 -10.955 -0.809 1.00 98.25 177 LEU A C 1
ATOM 1375 O O . LEU A 1 177 ? 7.091 -11.520 -0.866 1.00 98.25 177 LEU A O 1
ATOM 1379 N N . ARG A 1 178 ? 8.451 -10.042 0.133 1.00 97.56 178 ARG A N 1
ATOM 1380 C CA . ARG A 1 178 ? 7.506 -9.770 1.233 1.00 97.56 178 ARG A CA 1
ATOM 1381 C C . ARG A 1 178 ? 6.159 -9.237 0.738 1.00 97.56 178 ARG A C 1
ATOM 1383 O O . ARG A 1 178 ? 5.130 -9.571 1.314 1.00 97.56 178 ARG A O 1
ATOM 1390 N N . VAL A 1 179 ? 6.138 -8.414 -0.321 1.00 97.81 179 VAL A N 1
ATOM 1391 C CA . VAL A 1 179 ? 4.875 -7.879 -0.856 1.00 97.81 179 VAL A CA 1
ATOM 1392 C C . VAL A 1 179 ? 4.111 -8.947 -1.635 1.00 97.81 179 VAL A C 1
ATOM 1394 O O . VAL A 1 179 ? 2.890 -9.014 -1.516 1.00 97.81 179 VAL A O 1
ATOM 1397 N N . ALA A 1 180 ? 4.812 -9.821 -2.366 1.00 98.19 180 ALA A N 1
ATOM 1398 C CA . ALA A 1 180 ? 4.199 -10.971 -3.018 1.00 98.19 180 ALA A CA 1
ATOM 1399 C C . ALA A 1 180 ? 3.632 -11.952 -1.979 1.00 98.19 180 ALA A C 1
ATOM 1401 O O . ALA A 1 180 ? 2.465 -12.317 -2.067 1.00 98.19 180 ALA A O 1
ATOM 1402 N N . GLU A 1 181 ? 4.400 -12.311 -0.947 1.00 98.06 181 GLU A N 1
ATOM 1403 C CA . GLU A 1 181 ? 3.944 -13.180 0.147 1.00 98.06 181 GLU A CA 1
ATOM 1404 C C . GLU A 1 181 ? 2.719 -12.599 0.850 1.00 98.06 181 GLU A C 1
ATOM 1406 O O . GLU A 1 181 ? 1.737 -13.313 1.055 1.00 98.06 181 GLU A O 1
ATOM 1411 N N . TYR A 1 182 ? 2.726 -11.293 1.133 1.00 98.31 182 TYR A N 1
ATOM 1412 C CA . TYR A 1 182 ? 1.560 -10.608 1.678 1.00 98.31 182 TYR A CA 1
ATOM 1413 C C . TYR A 1 182 ? 0.353 -10.692 0.734 1.00 98.31 182 TYR A C 1
ATOM 1415 O O . TYR A 1 182 ? -0.760 -10.932 1.195 1.00 98.31 182 TYR A O 1
ATOM 1423 N N . ALA A 1 183 ? 0.546 -10.521 -0.578 1.00 98.31 183 ALA A N 1
ATOM 1424 C CA . ALA A 1 183 ? -0.542 -10.564 -1.550 1.00 98.31 183 ALA A CA 1
ATOM 1425 C C . ALA A 1 183 ? -1.193 -11.949 -1.662 1.00 98.31 183 ALA A C 1
ATOM 1427 O O . ALA A 1 183 ? -2.420 -12.046 -1.630 1.00 98.31 183 ALA A O 1
ATOM 1428 N N . PHE A 1 184 ? -0.394 -13.015 -1.726 1.00 98.31 184 PHE A N 1
ATOM 1429 C CA . PHE A 1 184 ? -0.905 -14.387 -1.737 1.00 98.31 184 PHE A CA 1
ATOM 1430 C C . PHE A 1 184 ? -1.560 -14.766 -0.406 1.00 98.31 184 PHE A C 1
ATOM 1432 O O . PHE A 1 184 ? -2.659 -15.322 -0.398 1.00 98.31 184 PHE A O 1
ATOM 1439 N N . HIS A 1 185 ? -0.951 -14.392 0.723 1.00 97.75 185 HIS A N 1
ATOM 1440 C CA . HIS A 1 185 ? -1.556 -14.591 2.038 1.00 97.75 185 HIS A CA 1
ATOM 1441 C C . HIS A 1 185 ? -2.898 -13.854 2.158 1.00 97.75 185 HIS A C 1
ATOM 1443 O O . HIS A 1 185 ? -3.886 -14.430 2.608 1.00 97.75 185 HIS A O 1
ATOM 1449 N N . TYR A 1 186 ? -2.961 -12.594 1.715 1.00 97.81 186 TYR A N 1
ATOM 1450 C CA . TYR A 1 186 ? -4.193 -11.809 1.695 1.00 97.81 186 TYR A CA 1
ATOM 1451 C C . TYR A 1 186 ? -5.258 -12.468 0.817 1.00 97.81 186 TYR A C 1
ATOM 1453 O O . TYR A 1 186 ? -6.407 -12.577 1.242 1.00 97.81 186 TYR A O 1
ATOM 1461 N N . ALA A 1 187 ? -4.892 -12.927 -0.382 1.00 97.56 187 ALA A N 1
ATOM 1462 C CA . ALA A 1 187 ? -5.812 -13.614 -1.278 1.00 97.56 187 ALA A CA 1
ATOM 1463 C C . ALA A 1 187 ? -6.392 -14.874 -0.622 1.00 97.56 187 ALA A C 1
ATOM 1465 O O . ALA A 1 187 ? -7.612 -14.996 -0.532 1.00 97.56 187 ALA A O 1
ATOM 1466 N N . LYS A 1 188 ? -5.543 -15.731 -0.044 1.00 96.50 188 LYS A N 1
ATOM 1467 C CA . LYS A 1 188 ? -5.973 -16.929 0.688 1.00 96.50 188 LYS A CA 1
ATOM 1468 C C . LYS A 1 188 ? -6.888 -16.597 1.868 1.00 96.50 188 LYS A C 1
ATOM 1470 O O . LYS A 1 188 ? -7.968 -17.169 1.990 1.00 96.50 188 LYS A O 1
ATOM 1475 N N . ALA A 1 189 ? -6.487 -15.646 2.711 1.00 96.94 189 ALA A N 1
ATOM 1476 C CA . ALA A 1 189 ? -7.238 -15.249 3.903 1.00 96.94 189 ALA A CA 1
ATOM 1477 C C . ALA A 1 189 ? -8.605 -14.623 3.578 1.00 96.94 189 ALA A C 1
ATOM 1479 O O . ALA A 1 189 ? -9.523 -14.704 4.387 1.00 96.94 189 ALA A O 1
ATOM 1480 N N . ASN A 1 190 ? -8.752 -14.016 2.397 1.00 96.56 190 ASN A N 1
ATOM 1481 C CA . ASN A 1 190 ? -9.988 -13.370 1.951 1.00 96.56 190 ASN A CA 1
ATOM 1482 C C . ASN A 1 190 ? -10.744 -14.187 0.888 1.00 96.56 190 ASN A C 1
ATOM 1484 O O . ASN A 1 190 ? -11.633 -13.645 0.234 1.00 96.56 190 ASN A O 1
ATOM 1488 N N . GLY A 1 191 ? -10.388 -15.463 0.686 1.00 96.06 191 GLY A N 1
ATOM 1489 C CA . GLY A 1 191 ? -11.068 -16.349 -0.263 1.00 96.06 191 GLY A CA 1
ATOM 1490 C C . GLY A 1 191 ? -11.007 -15.873 -1.719 1.00 96.06 191 GLY A C 1
ATOM 1491 O O . GLY A 1 191 ? -11.958 -16.072 -2.467 1.00 96.06 191 GLY A O 1
ATOM 1492 N N . ARG A 1 192 ? -9.922 -15.200 -2.120 1.00 96.50 192 ARG A N 1
ATOM 1493 C CA . ARG A 1 192 ? -9.681 -14.797 -3.511 1.00 96.50 192 ARG A CA 1
ATOM 1494 C C . ARG A 1 192 ? -8.935 -15.899 -4.249 1.00 96.50 192 ARG A C 1
ATOM 1496 O O . ARG A 1 192 ? -7.920 -16.396 -3.775 1.00 96.50 192 ARG A O 1
ATOM 1503 N N . GLU A 1 193 ? -9.411 -16.211 -5.445 1.00 97.00 193 GLU A N 1
ATOM 1504 C CA . GLU A 1 193 ? -8.903 -17.321 -6.260 1.00 97.00 193 GLU A CA 1
ATOM 1505 C C . GLU A 1 193 ? -7.742 -16.923 -7.180 1.00 97.00 193 GLU A C 1
ATOM 1507 O O . GLU A 1 193 ? -7.069 -17.791 -7.729 1.00 97.00 193 GLU A O 1
ATOM 1512 N N . ARG A 1 194 ? -7.505 -15.618 -7.378 1.00 97.12 194 ARG A N 1
ATOM 1513 C CA . ARG A 1 194 ? -6.545 -15.109 -8.365 1.00 97.12 194 ARG A CA 1
ATOM 1514 C C . ARG A 1 194 ? -5.696 -13.957 -7.835 1.00 97.12 194 ARG A C 1
ATOM 1516 O O . ARG A 1 194 ? -6.218 -13.040 -7.199 1.00 97.12 194 ARG A O 1
ATOM 1523 N N . VAL A 1 195 ? -4.406 -13.988 -8.166 1.00 98.12 195 VAL A N 1
ATOM 1524 C CA . VAL A 1 195 ? -3.432 -12.912 -7.937 1.00 98.12 195 VAL A CA 1
ATOM 1525 C C . VAL A 1 195 ? -2.752 -12.561 -9.260 1.00 98.12 195 VAL A C 1
ATOM 1527 O O . VAL A 1 195 ? -2.121 -13.408 -9.888 1.00 98.12 195 VAL A O 1
ATOM 1530 N N . SER A 1 196 ? -2.849 -11.292 -9.654 1.00 97.88 196 SER A N 1
ATOM 1531 C CA . SER A 1 196 ? -2.277 -10.774 -10.901 1.00 97.88 196 SER A CA 1
ATOM 1532 C C . SER A 1 196 ? -1.077 -9.872 -10.591 1.00 97.88 196 SER A C 1
ATOM 1534 O O . SER A 1 196 ? -1.230 -8.831 -9.949 1.00 97.88 196 SER A O 1
ATOM 1536 N N . ALA A 1 197 ? 0.125 -10.243 -11.038 1.00 97.88 197 ALA A N 1
ATOM 1537 C CA . ALA A 1 197 ? 1.308 -9.391 -10.936 1.00 97.88 197 ALA A CA 1
ATOM 1538 C C . ALA A 1 197 ? 1.331 -8.380 -12.086 1.00 97.88 197 ALA A C 1
ATOM 1540 O O . ALA A 1 197 ? 1.464 -8.750 -13.253 1.00 97.88 197 ALA A O 1
ATOM 1541 N N . ILE A 1 198 ? 1.221 -7.094 -11.751 1.00 97.75 198 ILE A N 1
ATOM 1542 C CA . ILE A 1 198 ? 1.188 -6.011 -12.737 1.00 97.75 198 ILE A CA 1
ATOM 1543 C C . ILE A 1 198 ? 2.597 -5.456 -12.958 1.00 97.75 198 ILE A C 1
ATOM 1545 O O . ILE A 1 198 ? 3.279 -5.105 -11.996 1.00 97.75 198 ILE A O 1
ATOM 1549 N N . HIS A 1 199 ? 3.046 -5.376 -14.213 1.00 97.00 199 HIS A N 1
ATOM 1550 C CA . HIS A 1 199 ? 4.439 -5.040 -14.535 1.00 97.00 199 HIS A CA 1
ATOM 1551 C C . HIS A 1 199 ? 4.609 -4.335 -15.894 1.00 97.00 199 HIS A C 1
ATOM 1553 O O . HIS A 1 199 ? 3.684 -4.226 -16.696 1.00 97.00 199 HIS A O 1
ATOM 1559 N N . LYS A 1 200 ? 5.834 -3.891 -16.192 1.00 96.19 200 LYS A N 1
ATOM 1560 C CA . LYS A 1 200 ? 6.279 -3.395 -17.507 1.00 96.19 200 LYS A CA 1
ATOM 1561 C C . LYS A 1 200 ? 7.630 -4.003 -17.910 1.00 96.19 200 LYS A C 1
ATOM 1563 O O . LYS A 1 200 ? 8.494 -3.356 -18.500 1.00 96.19 200 LYS A O 1
ATOM 1568 N N . ALA A 1 201 ? 7.821 -5.282 -17.592 1.00 95.00 201 ALA A N 1
ATOM 1569 C CA . ALA A 1 201 ? 9.070 -6.022 -17.833 1.00 95.00 201 ALA A CA 1
ATOM 1570 C C . ALA A 1 201 ? 9.488 -6.124 -19.317 1.00 95.00 201 ALA A C 1
ATOM 1572 O O . ALA A 1 201 ? 10.643 -6.432 -19.601 1.00 95.00 201 ALA A O 1
ATOM 1573 N N . ASN A 1 202 ? 8.593 -5.825 -20.268 1.00 92.50 202 ASN A N 1
ATOM 1574 C CA . ASN A 1 202 ? 8.943 -5.704 -21.686 1.00 92.50 202 ASN A CA 1
ATOM 1575 C C . ASN A 1 202 ? 9.927 -4.546 -21.955 1.00 92.50 202 ASN A C 1
ATOM 1577 O O . ASN A 1 202 ? 10.818 -4.679 -22.795 1.00 92.50 202 ASN A O 1
ATOM 1581 N N . ILE A 1 203 ? 9.795 -3.444 -21.208 1.00 95.00 203 ILE A N 1
ATOM 1582 C CA . ILE A 1 203 ? 10.704 -2.291 -21.240 1.00 95.00 203 ILE A CA 1
ATOM 1583 C C . ILE A 1 203 ? 11.696 -2.380 -20.073 1.00 95.00 203 ILE A C 1
ATOM 1585 O O . ILE A 1 203 ? 12.911 -2.371 -20.265 1.00 95.00 203 ILE A O 1
ATOM 1589 N N . MET A 1 204 ? 11.185 -2.557 -18.854 1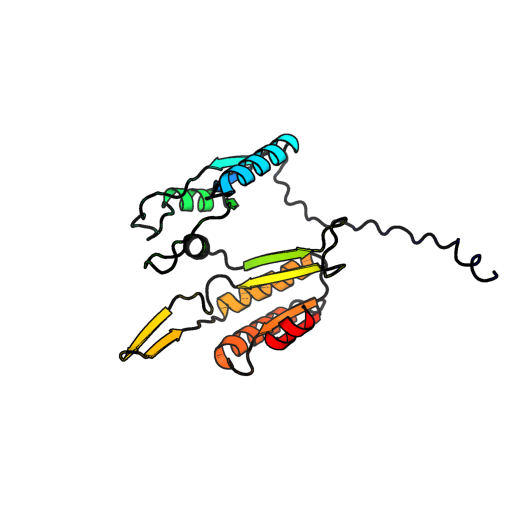.00 93.75 204 MET A N 1
ATOM 1590 C CA . MET A 1 204 ? 11.944 -2.590 -17.602 1.00 93.75 204 MET A CA 1
ATOM 1591 C C . MET A 1 204 ? 12.442 -4.002 -17.262 1.00 93.75 204 MET A C 1
ATOM 1593 O O . MET A 1 204 ? 12.084 -4.594 -16.245 1.00 93.75 204 MET A O 1
ATOM 1597 N N . ARG A 1 205 ? 13.287 -4.564 -18.134 1.00 94.88 205 ARG A N 1
ATOM 1598 C CA . ARG A 1 205 ? 13.676 -5.989 -18.089 1.00 94.88 205 ARG A CA 1
ATOM 1599 C C . ARG A 1 205 ? 14.339 -6.428 -16.781 1.00 94.88 205 ARG A C 1
ATOM 1601 O O . ARG A 1 205 ? 14.113 -7.549 -16.344 1.00 94.88 205 ARG A O 1
ATOM 1608 N N . LYS A 1 206 ? 15.172 -5.579 -16.168 1.00 96.19 206 LYS A N 1
ATOM 1609 C CA . LYS A 1 206 ? 15.916 -5.932 -14.943 1.00 96.19 206 LYS A CA 1
ATOM 1610 C C . LYS A 1 206 ? 15.089 -5.733 -13.673 1.00 96.19 206 LYS A C 1
ATOM 1612 O O . LYS A 1 206 ? 15.007 -6.652 -12.868 1.00 96.19 206 LYS A O 1
ATOM 1617 N N . THR A 1 207 ? 14.479 -4.560 -13.499 1.00 96.19 207 THR A N 1
ATOM 1618 C CA . THR A 1 207 ? 13.709 -4.222 -12.291 1.00 96.19 207 THR A CA 1
ATOM 1619 C C . THR A 1 207 ? 12.435 -5.052 -12.208 1.00 96.19 207 THR A C 1
ATOM 1621 O O . THR A 1 207 ? 12.271 -5.858 -11.298 1.00 96.19 207 THR A O 1
ATOM 1624 N N . ASP A 1 208 ? 11.564 -4.934 -13.206 1.00 96.75 208 ASP A N 1
ATOM 1625 C CA . ASP A 1 208 ? 10.277 -5.622 -13.200 1.00 96.75 208 ASP A CA 1
ATOM 1626 C C . ASP A 1 208 ? 10.457 -7.120 -13.473 1.00 96.75 208 ASP A C 1
ATOM 1628 O O . ASP A 1 208 ? 9.684 -7.934 -12.979 1.00 96.75 208 ASP A O 1
ATOM 1632 N N . GLY A 1 209 ? 11.511 -7.513 -14.197 1.00 97.31 209 GLY A N 1
ATOM 1633 C CA . GLY A 1 209 ? 11.875 -8.925 -14.340 1.00 97.31 209 GLY A CA 1
ATOM 1634 C C . GLY A 1 209 ? 12.279 -9.575 -13.013 1.00 97.31 209 GLY A C 1
ATOM 1635 O O . GLY A 1 209 ? 11.888 -10.714 -12.753 1.00 97.31 209 GLY A O 1
ATOM 1636 N N . LEU A 1 210 ? 13.007 -8.859 -12.144 1.00 98.12 210 LEU A N 1
ATOM 1637 C CA . LEU A 1 210 ? 13.301 -9.327 -10.786 1.00 98.12 210 LEU A CA 1
ATOM 1638 C C . LEU A 1 210 ? 12.019 -9.461 -9.957 1.00 98.12 210 LEU A C 1
ATOM 1640 O O . LEU A 1 210 ? 11.840 -10.482 -9.294 1.00 98.12 210 LEU A O 1
ATOM 1644 N N . PHE A 1 211 ? 11.128 -8.469 -10.023 1.00 98.31 211 PHE A N 1
ATOM 1645 C CA . PHE A 1 211 ? 9.836 -8.507 -9.336 1.00 98.31 211 PHE A CA 1
ATOM 1646 C C . PHE A 1 211 ? 9.012 -9.738 -9.745 1.00 98.31 211 PHE A C 1
ATOM 1648 O O . PHE A 1 211 ? 8.627 -10.527 -8.884 1.00 98.31 211 PHE A O 1
ATOM 1655 N N . LEU A 1 212 ? 8.843 -9.977 -11.051 1.00 98.25 212 LEU A N 1
ATOM 1656 C CA . LEU A 1 212 ? 8.127 -11.151 -11.562 1.00 98.25 212 LEU A CA 1
ATOM 1657 C C . LEU A 1 212 ? 8.756 -12.471 -11.116 1.00 98.25 212 LEU A C 1
ATOM 1659 O O . LEU A 1 212 ? 8.044 -13.387 -10.714 1.00 98.25 212 LEU A O 1
ATOM 1663 N N . LYS A 1 213 ? 10.091 -12.572 -11.133 1.00 98.31 213 LYS A N 1
ATOM 1664 C CA . LYS A 1 213 ? 10.786 -13.767 -10.636 1.00 98.31 213 LYS A CA 1
ATOM 1665 C C . LYS A 1 213 ? 10.427 -14.057 -9.173 1.00 98.31 213 LYS A C 1
ATOM 1667 O O . LYS A 1 213 ? 10.182 -15.209 -8.835 1.00 98.31 213 LYS A O 1
ATOM 1672 N N . CYS A 1 214 ? 10.372 -13.025 -8.331 1.00 98.38 214 CYS A N 1
ATOM 1673 C CA . CYS A 1 214 ? 9.979 -13.167 -6.928 1.00 98.38 214 CYS A CA 1
ATOM 1674 C C . CYS A 1 214 ? 8.507 -13.576 -6.791 1.00 98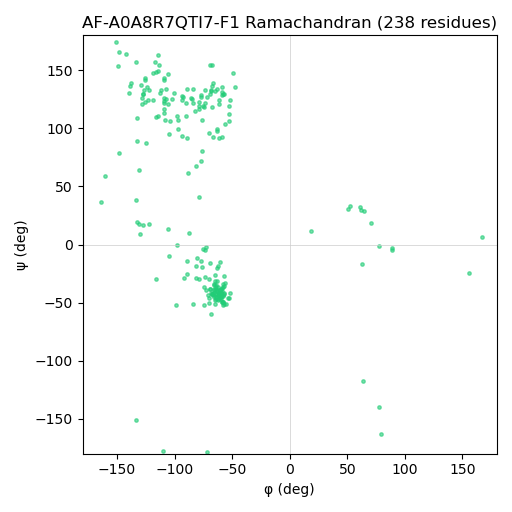.38 214 CYS A C 1
ATOM 1676 O O . CYS A 1 214 ? 8.191 -14.443 -5.985 1.00 98.38 214 CYS A O 1
ATOM 1678 N N . CYS A 1 215 ? 7.607 -12.991 -7.586 1.00 98.25 215 CYS A N 1
ATOM 1679 C CA . CYS A 1 215 ? 6.193 -13.362 -7.569 1.00 98.25 215 CYS A CA 1
ATOM 1680 C C . CYS A 1 215 ? 5.967 -14.825 -7.972 1.00 98.25 215 CYS A C 1
ATOM 1682 O O . CYS A 1 215 ? 5.199 -15.504 -7.299 1.00 98.25 215 CYS A O 1
ATOM 1684 N N . ARG A 1 216 ? 6.665 -15.327 -9.001 1.00 98.44 216 ARG A N 1
ATOM 1685 C CA . ARG A 1 216 ? 6.620 -16.746 -9.403 1.00 98.44 216 ARG A CA 1
ATOM 1686 C C . ARG A 1 216 ? 7.074 -17.676 -8.280 1.00 98.44 216 ARG A C 1
ATOM 1688 O O . ARG A 1 216 ? 6.381 -18.634 -7.972 1.00 98.44 216 ARG A O 1
ATOM 1695 N N . GLU A 1 217 ? 8.193 -17.351 -7.634 1.00 98.25 217 GLU A N 1
ATOM 1696 C CA . GLU A 1 217 ? 8.723 -18.126 -6.503 1.00 98.25 217 GLU A CA 1
ATOM 1697 C C . GLU A 1 217 ? 7.725 -18.203 -5.337 1.00 98.25 217 GLU A C 1
ATOM 1699 O O . GLU A 1 217 ? 7.594 -19.233 -4.681 1.00 98.25 217 GLU A O 1
ATOM 1704 N N . VAL A 1 218 ? 6.997 -17.117 -5.069 1.00 98.12 218 VAL A N 1
ATOM 1705 C CA . VAL A 1 218 ? 5.943 -17.132 -4.049 1.00 98.12 218 VAL A CA 1
ATOM 1706 C C . VAL A 1 218 ? 4.723 -17.912 -4.531 1.00 98.12 218 VAL A C 1
ATOM 1708 O O . VAL A 1 218 ? 4.158 -18.658 -3.738 1.00 98.12 218 VAL A O 1
ATOM 1711 N N . ALA A 1 219 ? 4.339 -17.791 -5.803 1.00 98.00 219 ALA A N 1
ATOM 1712 C CA . ALA A 1 219 ? 3.198 -18.502 -6.377 1.00 98.00 219 ALA A CA 1
ATOM 1713 C C . ALA A 1 219 ? 3.326 -20.028 -6.235 1.00 98.00 219 ALA A C 1
ATOM 1715 O O . ALA A 1 219 ? 2.340 -20.696 -5.939 1.00 98.00 219 ALA A O 1
ATOM 1716 N N . GLU A 1 220 ? 4.541 -20.575 -6.341 1.00 97.69 220 GLU A N 1
ATOM 1717 C CA . GLU A 1 220 ? 4.816 -22.003 -6.109 1.00 97.69 220 GLU A CA 1
ATOM 1718 C C . GLU A 1 220 ? 4.389 -22.484 -4.708 1.00 97.69 220 GLU A C 1
ATOM 1720 O O . GLU A 1 220 ? 4.043 -23.652 -4.532 1.00 97.69 220 GLU A O 1
ATOM 1725 N N . LYS A 1 221 ? 4.362 -21.590 -3.709 1.00 97.38 221 LYS A N 1
ATOM 1726 C CA . LYS A 1 221 ? 3.928 -21.894 -2.334 1.00 97.38 221 LYS A CA 1
ATOM 1727 C C . LYS A 1 221 ? 2.400 -21.895 -2.164 1.00 97.38 221 LYS A C 1
ATOM 1729 O O . LYS A 1 221 ? 1.922 -22.319 -1.113 1.00 97.38 221 LYS A O 1
ATOM 1734 N N . TYR A 1 222 ? 1.650 -21.407 -3.155 1.00 97.06 222 TYR A N 1
ATOM 1735 C CA . TYR A 1 222 ? 0.191 -21.242 -3.123 1.00 97.06 222 TYR A CA 1
ATOM 1736 C C . TYR A 1 222 ? -0.461 -21.830 -4.390 1.00 97.06 222 TYR A C 1
ATOM 1738 O O . TYR A 1 222 ? -1.056 -21.085 -5.175 1.00 97.06 222 TYR A O 1
ATOM 1746 N N . PRO A 1 223 ? -0.361 -23.154 -4.620 1.00 95.12 223 PRO A N 1
ATOM 1747 C CA . PRO A 1 223 ? -0.871 -23.798 -5.835 1.00 95.12 223 PRO A CA 1
ATOM 1748 C C . PRO A 1 223 ? -2.392 -23.669 -6.018 1.00 95.12 223 PRO A C 1
ATOM 1750 O O . PRO A 1 223 ? -2.895 -23.856 -7.121 1.00 95.12 223 PRO A O 1
ATOM 1753 N N . GLU A 1 224 ? -3.133 -23.361 -4.953 1.00 95.81 224 GLU A N 1
ATOM 1754 C CA . GLU A 1 224 ? -4.575 -23.128 -4.982 1.00 95.81 224 GLU A CA 1
ATOM 1755 C C . GLU A 1 224 ? -4.975 -21.753 -5.545 1.00 95.81 224 GLU A C 1
ATOM 1757 O O . GLU A 1 224 ? -6.147 -21.542 -5.855 1.00 95.81 224 GLU A O 1
ATOM 1762 N N . ILE A 1 225 ? -4.030 -20.816 -5.677 1.00 97.56 225 ILE A N 1
ATOM 1763 C CA . ILE A 1 225 ? -4.274 -19.471 -6.204 1.00 97.56 225 ILE A CA 1
ATOM 1764 C C . ILE A 1 225 ? -3.792 -19.405 -7.651 1.00 97.56 225 ILE A C 1
ATOM 1766 O O . ILE A 1 225 ? -2.623 -19.634 -7.953 1.00 97.56 225 ILE A O 1
ATOM 1770 N N . THR A 1 226 ? -4.684 -19.001 -8.552 1.00 98.00 226 THR A N 1
ATOM 1771 C CA . THR A 1 226 ? -4.329 -18.737 -9.947 1.00 98.00 226 THR A CA 1
ATOM 1772 C C . THR A 1 226 ? -3.412 -17.520 -10.018 1.00 98.00 226 THR A C 1
ATOM 1774 O O . THR A 1 226 ? -3.804 -16.413 -9.641 1.00 98.00 226 THR A O 1
ATOM 1777 N N . TYR A 1 227 ? -2.195 -17.718 -10.516 1.00 98.12 227 TYR A N 1
ATOM 1778 C CA . TYR A 1 227 ? -1.226 -16.650 -10.729 1.00 98.12 227 TYR A CA 1
ATOM 1779 C C . TYR A 1 227 ? -1.188 -16.234 -12.201 1.00 98.12 227 TYR A C 1
ATOM 1781 O O . TYR A 1 227 ? -1.049 -17.078 -13.085 1.00 98.12 227 TYR A O 1
ATOM 1789 N N . GLU A 1 228 ? -1.281 -14.930 -12.461 1.00 97.19 228 GLU A N 1
ATOM 1790 C CA . GLU A 1 228 ? -1.121 -14.361 -13.801 1.00 97.19 228 GLU A CA 1
ATOM 1791 C C . GLU A 1 228 ? -0.206 -13.130 -13.791 1.00 97.19 228 GLU A C 1
ATOM 1793 O O . GLU A 1 228 ? -0.049 -12.442 -12.781 1.00 97.19 228 GLU A O 1
ATOM 1798 N N . GLU A 1 229 ? 0.385 -12.829 -14.944 1.00 97.31 229 GLU A N 1
ATOM 1799 C CA . GLU A 1 229 ? 1.246 -11.666 -15.154 1.00 97.31 229 GLU A CA 1
ATOM 1800 C C . GLU A 1 229 ? 0.620 -10.775 -16.217 1.00 97.31 229 GLU A C 1
ATOM 1802 O O . GLU A 1 229 ? 0.320 -11.228 -17.323 1.00 97.31 229 GLU A O 1
ATOM 1807 N N . VAL A 1 230 ? 0.401 -9.505 -15.882 1.00 97.00 230 VAL A N 1
ATOM 1808 C CA . VAL A 1 230 ? -0.302 -8.572 -16.764 1.00 97.00 230 VAL A CA 1
ATOM 1809 C C . VAL A 1 230 ? 0.533 -7.316 -16.949 1.00 97.00 230 VAL A C 1
ATOM 1811 O O . VAL A 1 230 ? 0.966 -6.670 -15.992 1.00 97.00 230 VAL A O 1
ATOM 1814 N N . ILE A 1 231 ? 0.733 -6.926 -18.206 1.00 96.56 231 ILE A N 1
ATOM 1815 C CA . ILE A 1 231 ? 1.385 -5.658 -18.522 1.00 96.56 231 ILE A CA 1
ATOM 1816 C C . ILE A 1 231 ? 0.462 -4.508 -18.099 1.00 96.56 231 ILE A C 1
ATOM 1818 O O . ILE A 1 231 ? -0.720 -4.519 -18.442 1.00 96.56 231 ILE A O 1
ATOM 1822 N N . ILE A 1 232 ? 0.999 -3.501 -17.403 1.00 95.62 232 ILE A N 1
ATOM 1823 C CA . ILE A 1 232 ? 0.226 -2.381 -16.837 1.00 95.62 232 ILE A CA 1
ATOM 1824 C C . ILE A 1 232 ? -0.690 -1.694 -17.861 1.00 95.62 232 ILE A C 1
ATOM 1826 O O . ILE A 1 232 ? -1.847 -1.441 -17.550 1.00 95.62 232 ILE A O 1
ATOM 1830 N N . ASP A 1 233 ? -0.237 -1.472 -19.096 1.00 94.56 233 ASP A N 1
ATOM 1831 C CA . ASP A 1 233 ? -1.061 -0.862 -20.149 1.00 94.56 233 ASP A CA 1
ATOM 1832 C C . ASP A 1 233 ? -2.312 -1.696 -20.447 1.00 94.56 233 ASP A C 1
ATOM 1834 O O . ASP A 1 233 ? -3.415 -1.162 -20.536 1.00 94.56 233 ASP A O 1
ATOM 1838 N N . ASN A 1 234 ? -2.147 -3.018 -20.560 1.00 94.25 234 ASN A N 1
ATOM 1839 C CA . ASN A 1 234 ? -3.258 -3.934 -20.799 1.00 94.25 234 ASN A CA 1
ATOM 1840 C C . ASN A 1 234 ? -4.178 -4.018 -19.576 1.00 94.25 234 ASN A C 1
ATOM 1842 O O . ASN A 1 234 ? -5.397 -4.058 -19.719 1.00 94.25 234 ASN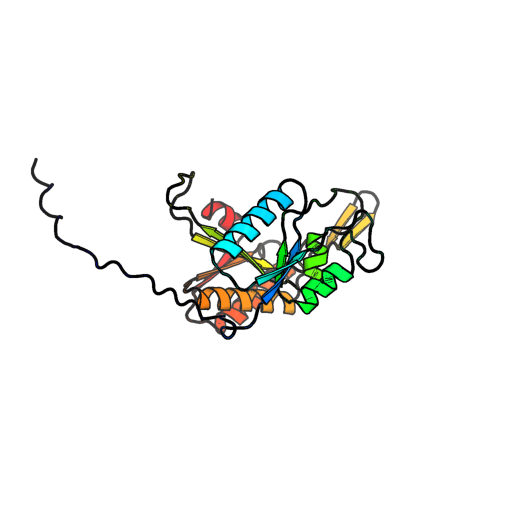 A O 1
ATOM 1846 N N . CYS A 1 235 ? -3.600 -3.996 -18.372 1.00 93.81 235 CYS A N 1
ATOM 1847 C CA . CYS A 1 235 ? -4.358 -3.946 -17.128 1.00 93.81 235 CYS A CA 1
ATOM 1848 C C . CYS A 1 235 ? -5.269 -2.714 -17.092 1.00 93.81 235 CYS A C 1
ATOM 1850 O O . CYS A 1 235 ? -6.461 -2.855 -16.849 1.00 93.81 235 CYS A O 1
ATOM 1852 N N . CYS A 1 236 ? -4.742 -1.523 -17.384 1.00 92.81 236 CYS A N 1
ATOM 1853 C CA . CYS A 1 236 ? -5.537 -0.296 -17.414 1.00 92.81 236 CYS A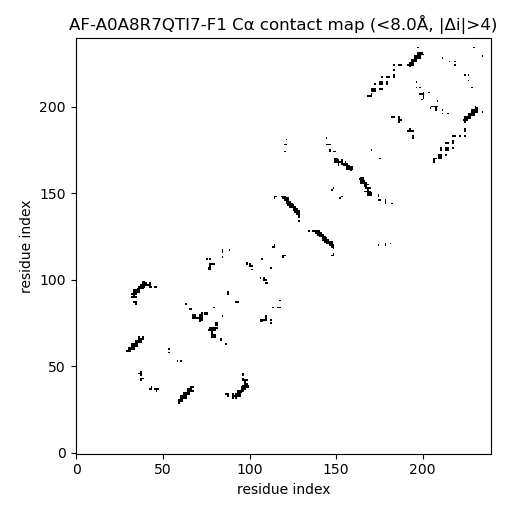 CA 1
ATOM 1854 C C . CYS A 1 236 ? -6.658 -0.363 -18.460 1.00 92.81 236 CYS A C 1
ATOM 1856 O O . CYS A 1 236 ? -7.767 0.064 -18.175 1.00 92.81 236 CYS A O 1
ATOM 1858 N N . MET A 1 237 ? -6.402 -0.942 -19.635 1.00 91.56 237 MET A N 1
ATOM 1859 C CA . MET A 1 237 ? -7.423 -1.097 -20.681 1.00 91.56 237 MET A CA 1
ATOM 1860 C C . MET A 1 237 ? -8.514 -2.118 -20.343 1.00 91.56 237 MET A C 1
ATOM 1862 O O . MET A 1 237 ? -9.622 -1.994 -20.845 1.00 91.56 237 MET A O 1
ATOM 1866 N N . THR A 1 238 ? -8.196 -3.141 -19.548 1.00 86.50 238 THR A N 1
ATOM 1867 C CA . THR A 1 238 ? -9.132 -4.233 -19.223 1.00 86.50 238 THR A CA 1
ATOM 1868 C C . THR A 1 238 ? -9.931 -3.949 -17.949 1.00 86.50 238 THR A C 1
ATOM 1870 O O . THR A 1 238 ? -11.031 -4.466 -17.780 1.00 86.50 238 THR A O 1
ATOM 1873 N N . VAL A 1 239 ? -9.355 -3.175 -17.023 1.00 80.56 239 VAL A N 1
ATOM 1874 C CA . VAL A 1 239 ? -9.965 -2.838 -15.726 1.00 80.56 239 VAL A CA 1
ATOM 1875 C C . VAL A 1 239 ? -10.820 -1.564 -15.802 1.00 80.56 239 VAL A C 1
ATOM 1877 O O . VAL A 1 239 ? -11.726 -1.405 -14.983 1.00 80.56 239 VAL A O 1
ATOM 1880 N N . CYS A 1 240 ? -10.541 -0.662 -16.749 1.00 56.91 240 CYS A N 1
ATOM 1881 C CA . CYS A 1 240 ? -11.390 0.493 -17.068 1.00 56.91 240 CYS A CA 1
ATOM 1882 C C . CYS A 1 240 ? -12.492 0.130 -18.068 1.00 56.91 240 CYS A C 1
ATOM 1884 O O . CYS A 1 240 ? -13.506 0.860 -18.079 1.00 56.91 240 CYS A O 1
#

Sequence (240 aa):
MALRRLLQGIVLPRTTGRHVGASFSTEAGETIRATLFPGDGIGPEIAESVKQVFNVAGVPIEWEEHYVGTEVDPRTESFLTWESLESVRRNKVGLKGPMATPIGKGHRSLNLTLRKELGLYANVRPCNSLPGYKTRYDDVNLVTIRENTEGEYSGLEHQVVRGVVESLKIITRQASLRVAEYAFHYAKANGRERVSAIHKANIMRKTDGLFLKCCREVAEKYPEITYEEVIIDNCCMTVC

InterPro domains:
  IPR024084 Isopropylmalate dehydrogenase-like domain [PF00180] (35-239)
  IPR024084 Isopropylmalate dehydrogenase-like domain [SM01329] (31-239)

Solvent-accessible surface area (backbone atoms only — not comparable to full-atom values): 14661 Å² total; per-residue (Å²): 144,85,86,88,81,86,81,86,82,76,83,72,78,81,76,75,77,77,79,72,66,77,81,85,67,68,65,96,82,65,66,44,54,30,25,31,28,34,50,43,88,69,11,45,64,53,45,51,53,49,52,53,53,39,57,74,70,65,54,62,64,44,77,46,77,43,76,77,46,97,56,68,30,84,90,60,58,17,38,50,44,67,65,56,53,48,44,31,67,71,43,72,34,69,50,71,42,54,68,87,61,78,81,94,60,99,57,61,46,58,72,56,50,54,24,58,79,68,63,48,40,69,44,79,45,78,47,64,58,56,90,95,58,90,62,100,67,74,85,45,80,48,70,48,74,37,78,50,67,49,34,79,68,55,74,50,64,50,68,86,48,97,94,43,75,48,74,51,68,45,70,52,69,69,63,33,35,55,41,37,48,49,49,54,50,50,26,59,68,68,74,42,58,66,49,73,50,73,36,54,37,91,78,41,49,68,52,38,39,49,39,51,53,33,40,52,62,45,43,71,78,38,80,84,41,48,74,50,79,38,49,48,71,59,45,54,68,72,76,106

Nearest PDB structures (foldseek):
  8gru-assembly2_C  TM=9.549E-01  e=3.498E-24  Homo sapiens
  8grb-assembly3_K  TM=9.296E-01  e=2.715E-24  Homo sapiens
  6kdf-assembly6_K  TM=9.292E-01  e=1.409E-23  Homo sapiens
  8grb-assembly1_A  TM=9.280E-01  e=1.501E-23  Homo sapiens
  7ce3-assembly1_C  TM=9.368E-01  e=4.590E-22  Homo sapiens

Mean predicted aligned error: 9.7 Å

pLDDT: mean 83.84, std 20.01, range [28.2, 98.44]

Radius of gyration: 22.85 Å; Cα contacts (8 Å, |Δi|>4): 307; chains: 1; bounding box: 74×48×52 Å

Foldseek 3Di:
DPDPPDPPDDPDPPPPPPPPPPPPDDDVPDQQEEEEEQADDCSVVVSVVVVVVCVVVVPRYDYDYDYFAPDQAPVLQGSDHPVSLVSCVVSVHYDYGDHDDDPPPPGDGPVLSSCQSSVVFWDKDWDADDPPDDDPDPGDTDIDIDGRNFFQVPPDKDAPDVPRIDGDGDADLVSLQVSLLVQLVVCVSVVHQEDEAEAQCVPVVPRRVSSVVSNVVNVVVPVSHHYYYHYNVVVVVVSD

Secondary structure (DSSP, 8-state):
--SSSS-S----------------PPPTT-PEEEEEE--STTHHHHHHHHHHHHHHTT--EEEEE----SS-BTTTTBSS-HHHHHHHHHHS-EEE------SSSS---HHHHHHHHTT--EEEEEEEPPTT---SSSS-EEEEEEE-SSBGGG--EEEEETTEEEE--B--HHHHHHHHHHHHHHHHHTT--EEEEEE-TTT-TTHHHHHHHHHHHHHTT-TTSEEEEEEHHHHHHHH-

Organism: Triticum urartu (NCBI:txid4572)